Protein AF-A0A1D1ZBQ0-F1 (afdb_monomer_lite)

Structure (mmCIF, N/CA/C/O backbone):
data_AF-A0A1D1ZBQ0-F1
#
_entry.id   AF-A0A1D1ZBQ0-F1
#
loop_
_atom_site.group_PDB
_atom_site.id
_atom_site.type_symbol
_atom_site.label_atom_id
_atom_site.label_alt_id
_atom_site.label_comp_id
_atom_site.label_asym_id
_atom_site.label_entity_id
_atom_site.label_seq_id
_atom_site.pdbx_PDB_ins_code
_atom_site.Cartn_x
_atom_site.Cartn_y
_atom_site.Cartn_z
_atom_site.occupancy
_atom_site.B_iso_or_equiv
_atom_site.auth_seq_id
_atom_site.auth_comp_id
_atom_site.auth_asym_id
_atom_site.auth_atom_id
_atom_site.pdbx_PDB_model_num
ATOM 1 N N . MET A 1 1 ? -38.267 16.332 12.859 1.00 45.94 1 MET A N 1
ATOM 2 C CA . MET A 1 1 ? -36.874 16.032 12.463 1.00 45.94 1 MET A CA 1
ATOM 3 C C . MET A 1 1 ? -36.604 14.576 12.808 1.00 45.94 1 MET A C 1
ATOM 5 O O . MET A 1 1 ? -36.792 14.209 13.957 1.00 45.94 1 MET A O 1
ATOM 9 N N . ARG A 1 2 ? -36.285 13.726 11.825 1.00 53.47 2 ARG A N 1
ATOM 10 C CA . ARG A 1 2 ? -35.947 12.311 12.063 1.00 53.47 2 ARG A CA 1
ATOM 11 C C . ARG A 1 2 ? -34.487 12.259 12.534 1.00 53.47 2 ARG A C 1
ATOM 13 O O . ARG A 1 2 ? -33.605 12.294 11.688 1.00 53.47 2 ARG A O 1
ATOM 20 N N . GLY A 1 3 ? -34.237 12.303 13.843 1.00 55.75 3 GLY A N 1
ATOM 21 C CA . GLY A 1 3 ? -32.865 12.229 14.373 1.00 55.75 3 GLY A CA 1
ATOM 22 C C . GLY A 1 3 ? -32.700 12.560 15.859 1.00 55.75 3 GLY A C 1
ATOM 23 O O . GLY A 1 3 ? -31.835 11.978 16.498 1.00 55.75 3 GLY A O 1
ATOM 24 N N . CYS A 1 4 ? -33.548 13.422 16.427 1.00 58.25 4 CYS A N 1
ATOM 25 C CA . CYS A 1 4 ? -33.596 13.645 17.876 1.00 58.25 4 CYS A CA 1
ATOM 26 C C . CYS A 1 4 ? -34.792 12.902 18.467 1.00 58.25 4 CYS A C 1
ATOM 28 O O . CYS A 1 4 ? -35.901 12.989 17.925 1.00 58.25 4 CYS A O 1
ATOM 30 N N . ALA A 1 5 ? -34.572 12.192 19.572 1.00 63.19 5 ALA A N 1
ATOM 31 C CA . ALA A 1 5 ? -35.660 11.687 20.393 1.00 63.19 5 ALA A CA 1
ATOM 32 C C . ALA A 1 5 ? -36.446 12.863 21.008 1.00 63.19 5 ALA A C 1
ATOM 34 O O . ALA A 1 5 ? -35.986 14.007 21.025 1.00 63.19 5 ALA A O 1
ATOM 35 N N . ALA A 1 6 ? -37.675 12.602 21.462 1.00 67.81 6 ALA A N 1
ATOM 36 C CA . ALA A 1 6 ? -38.574 13.641 21.979 1.00 67.81 6 ALA A CA 1
ATOM 37 C C . ALA A 1 6 ? -38.035 14.349 23.242 1.00 67.81 6 ALA A C 1
ATOM 39 O O . ALA A 1 6 ? -38.509 15.427 23.587 1.00 67.81 6 ALA A O 1
ATOM 40 N N . ASP A 1 7 ? -37.033 13.760 23.896 1.00 76.19 7 ASP A N 1
ATOM 41 C CA . ASP A 1 7 ? -36.287 14.293 25.039 1.00 76.19 7 ASP A CA 1
ATOM 42 C C . ASP A 1 7 ? -35.042 15.114 24.637 1.00 76.19 7 ASP A C 1
ATOM 44 O O . ASP A 1 7 ? -34.325 15.614 25.501 1.00 76.19 7 ASP A O 1
ATOM 48 N N . GLY A 1 8 ? -34.773 15.267 23.336 1.00 69.75 8 GLY A N 1
ATOM 49 C CA . GLY A 1 8 ? -33.591 15.958 22.818 1.00 69.75 8 GLY A CA 1
ATOM 50 C C . GLY A 1 8 ? -32.317 15.108 22.799 1.00 69.75 8 GLY A C 1
ATOM 51 O O . GLY A 1 8 ? -31.272 15.623 22.398 1.00 69.75 8 GLY A O 1
ATOM 52 N N . SER A 1 9 ? -32.379 13.827 23.180 1.00 65.75 9 SER A N 1
ATOM 53 C CA . SER A 1 9 ? -31.231 12.924 23.083 1.00 65.75 9 SER A CA 1
ATOM 54 C C . SER A 1 9 ? -30.994 12.477 21.633 1.00 65.75 9 SER A C 1
ATOM 56 O O . SER A 1 9 ? -31.926 12.211 20.863 1.00 65.75 9 SER A O 1
ATOM 58 N N . LEU A 1 10 ? -29.721 12.433 21.235 1.00 62.94 10 LEU A N 1
ATOM 59 C CA . LEU A 1 10 ? -29.291 11.813 19.985 1.00 62.94 10 LEU A CA 1
ATOM 60 C C . LEU A 1 10 ? -29.189 10.309 20.224 1.00 62.94 10 LEU A C 1
ATOM 62 O O . LEU A 1 10 ? -28.454 9.854 21.097 1.00 62.94 10 LEU A O 1
ATOM 66 N N . ASN A 1 11 ? -29.961 9.533 19.468 1.00 63.88 11 ASN A N 1
ATOM 67 C CA . ASN A 1 11 ? -29.945 8.083 19.590 1.00 63.88 11 ASN A CA 1
ATOM 68 C C . ASN A 1 11 ? -28.836 7.513 18.687 1.00 63.88 11 ASN A C 1
ATOM 70 O O . ASN A 1 11 ? -29.080 7.154 17.534 1.00 63.88 11 ASN A O 1
ATOM 74 N N . ASP A 1 12 ? -27.606 7.449 19.207 1.00 64.44 12 ASP A N 1
ATOM 75 C CA . ASP A 1 12 ? -26.403 7.007 18.469 1.00 64.44 12 ASP A CA 1
ATOM 76 C C . ASP A 1 12 ? -26.508 5.574 17.912 1.00 64.44 12 ASP A C 1
ATOM 78 O O . ASP A 1 12 ? -25.840 5.210 16.942 1.00 64.44 12 ASP A O 1
ATOM 82 N N . SER A 1 13 ? -27.421 4.769 18.460 1.00 65.62 13 SER A N 1
ATOM 83 C CA . SER A 1 13 ? -27.695 3.406 17.995 1.00 65.62 13 SER A CA 1
ATOM 84 C C . SER A 1 13 ? -28.187 3.337 16.542 1.00 65.62 13 SER A C 1
ATOM 86 O O . SER A 1 13 ? -27.874 2.377 15.835 1.00 65.62 13 SER A O 1
ATOM 88 N N . ASP A 1 14 ? -28.904 4.356 16.054 1.00 67.19 14 ASP A N 1
ATOM 89 C CA . ASP A 1 14 ? -29.347 4.425 14.655 1.00 67.19 14 ASP A CA 1
ATOM 90 C C . ASP A 1 14 ? -28.194 4.763 13.697 1.00 67.19 14 ASP A C 1
ATOM 92 O O . ASP A 1 14 ? -28.176 4.277 12.562 1.00 67.19 14 ASP A O 1
ATOM 96 N N . PHE A 1 15 ? -27.197 5.524 14.163 1.00 65.81 15 PHE A N 1
ATOM 97 C CA . PHE A 1 15 ? -25.992 5.861 13.397 1.00 65.81 15 PHE A CA 1
ATOM 98 C C . PHE A 1 15 ? -25.015 4.685 13.274 1.00 65.81 15 PHE A C 1
ATOM 100 O O . PHE A 1 15 ? -24.250 4.635 12.308 1.00 65.81 15 PHE A O 1
ATOM 107 N N . ALA A 1 16 ? -25.072 3.716 14.194 1.00 67.62 16 ALA A N 1
ATOM 108 C CA . ALA A 1 16 ? -24.205 2.539 14.177 1.00 67.62 16 ALA A CA 1
ATOM 109 C C . ALA A 1 16 ? -24.693 1.409 13.242 1.00 67.62 16 ALA A C 1
ATOM 111 O O . ALA A 1 16 ? -23.892 0.635 12.712 1.00 67.62 16 ALA A O 1
ATOM 112 N N . LYS A 1 17 ? -26.001 1.343 12.947 1.00 71.81 17 LYS A N 1
ATOM 113 C CA . LYS A 1 17 ? -26.622 0.335 12.056 1.00 71.81 17 LYS A CA 1
ATOM 114 C C . LYS A 1 17 ? -25.958 0.136 10.676 1.00 71.81 17 LYS A C 1
ATOM 116 O O . LYS A 1 17 ? -25.914 -1.010 10.224 1.00 71.81 17 LYS A O 1
ATOM 121 N N . PRO A 1 18 ? -25.458 1.166 9.960 1.00 75.25 18 PRO A N 1
ATOM 122 C CA . PRO A 1 18 ? -24.818 0.970 8.655 1.00 75.25 18 PRO A CA 1
ATOM 123 C C . PRO A 1 18 ? -23.383 0.417 8.722 1.00 75.25 18 PRO A C 1
ATOM 125 O O . PRO A 1 18 ? -22.874 -0.043 7.695 1.00 75.25 18 PRO A O 1
ATOM 128 N N . LEU A 1 19 ? -22.720 0.422 9.882 1.00 80.44 19 LEU A N 1
ATOM 129 C CA . LEU A 1 19 ? -21.298 0.064 10.009 1.00 80.44 19 LEU A CA 1
ATOM 130 C C . LEU A 1 19 ? -20.978 -1.397 9.639 1.00 80.44 19 LEU A C 1
ATOM 132 O O . LEU A 1 19 ? -20.016 -1.614 8.898 1.00 80.44 19 LEU A O 1
ATOM 136 N N . PRO A 1 20 ? -21.809 -2.401 9.980 1.00 83.00 20 PRO A N 1
ATOM 137 C CA . PRO A 1 20 ? -21.610 -3.769 9.498 1.00 83.00 20 PRO A CA 1
ATOM 138 C C . PRO A 1 20 ? -21.684 -3.891 7.968 1.00 83.00 20 PRO A C 1
ATOM 140 O O . PRO A 1 20 ? -20.932 -4.648 7.352 1.00 83.00 20 PRO A O 1
ATOM 143 N N . THR A 1 21 ? -22.553 -3.101 7.331 1.00 85.06 21 THR A N 1
ATOM 144 C CA . THR A 1 21 ? -22.670 -3.065 5.864 1.00 85.06 21 THR A CA 1
ATOM 145 C C . THR A 1 21 ? -21.421 -2.438 5.242 1.00 85.06 21 THR A C 1
ATOM 147 O O . THR A 1 21 ? -20.915 -2.930 4.234 1.00 85.06 21 THR A O 1
ATOM 150 N N . ILE A 1 22 ? -20.864 -1.396 5.874 1.00 85.75 22 ILE A N 1
ATOM 151 C CA . ILE A 1 22 ? -19.574 -0.803 5.490 1.00 85.75 22 ILE A CA 1
ATOM 152 C C . ILE A 1 22 ? -18.452 -1.850 5.576 1.00 85.75 22 ILE A C 1
ATOM 154 O O . ILE A 1 22 ? -17.657 -1.953 4.641 1.00 85.75 22 ILE A O 1
ATOM 158 N N . GLY A 1 23 ? -18.429 -2.678 6.624 1.00 84.00 23 GLY A N 1
ATOM 159 C CA . GLY A 1 23 ? -17.506 -3.815 6.736 1.00 84.00 23 GLY A CA 1
ATOM 160 C C . GLY A 1 23 ? -17.608 -4.806 5.567 1.00 84.00 23 GLY A C 1
ATOM 161 O O . GLY A 1 23 ? -16.590 -5.284 5.056 1.00 84.00 23 GLY A O 1
ATOM 162 N N . LEU A 1 24 ? -18.818 -5.060 5.060 1.00 87.12 24 LEU A N 1
ATOM 163 C CA . LEU A 1 24 ? -19.028 -5.916 3.888 1.00 87.12 24 LEU A CA 1
ATOM 164 C C . LEU A 1 24 ? -18.421 -5.309 2.609 1.00 87.12 24 LEU A C 1
ATOM 166 O O . LEU A 1 24 ? -17.754 -6.014 1.848 1.00 87.12 24 LEU A O 1
ATOM 170 N N . TYR A 1 25 ? -18.588 -3.998 2.397 1.00 87.81 25 TYR A N 1
ATOM 171 C CA . TYR A 1 25 ? -17.957 -3.289 1.275 1.00 87.81 25 TYR A CA 1
ATOM 172 C C . TYR A 1 25 ? -16.429 -3.343 1.348 1.00 87.81 25 TYR A C 1
ATOM 174 O O . TYR A 1 25 ? -15.778 -3.589 0.331 1.00 87.81 25 TYR A O 1
ATOM 182 N N . ILE A 1 26 ? -15.858 -3.157 2.543 1.00 87.69 26 ILE A N 1
ATOM 183 C CA . ILE A 1 26 ? -14.411 -3.271 2.778 1.00 87.69 26 ILE A CA 1
ATOM 184 C C . ILE A 1 26 ? -13.936 -4.679 2.400 1.00 87.69 26 ILE A C 1
ATOM 186 O O . ILE A 1 26 ? -12.984 -4.824 1.635 1.00 87.69 26 ILE A O 1
ATOM 190 N N . THR A 1 27 ? -14.642 -5.710 2.871 1.00 89.69 27 THR A N 1
ATOM 191 C CA . THR A 1 27 ? -14.341 -7.117 2.563 1.00 89.69 27 THR A CA 1
ATOM 192 C C . THR A 1 27 ? -14.362 -7.376 1.054 1.00 89.69 27 THR A C 1
ATOM 194 O O . THR A 1 27 ? -13.415 -7.942 0.503 1.00 89.69 27 THR A O 1
ATOM 197 N N . GLY A 1 28 ? -15.418 -6.931 0.366 1.00 88.06 28 GLY A N 1
ATOM 198 C CA . GLY A 1 28 ? -15.554 -7.082 -1.083 1.00 88.06 28 GLY A CA 1
ATOM 199 C C . GLY A 1 28 ? -14.433 -6.375 -1.846 1.00 88.06 28 GLY A C 1
ATOM 200 O O . GLY A 1 28 ? -13.799 -6.979 -2.713 1.00 88.06 28 GLY A O 1
ATOM 201 N N . ALA A 1 29 ? -14.120 -5.131 -1.475 1.00 88.88 29 ALA A N 1
ATOM 202 C CA . ALA A 1 29 ? -13.024 -4.376 -2.072 1.00 88.88 29 ALA A CA 1
ATOM 203 C C . ALA A 1 29 ? -11.680 -5.092 -1.883 1.00 88.88 29 ALA A C 1
ATOM 205 O O . ALA A 1 29 ? -10.946 -5.249 -2.860 1.00 88.88 29 ALA A O 1
ATOM 206 N N . SER A 1 30 ? -11.381 -5.582 -0.673 1.00 86.50 30 SER A N 1
ATOM 207 C CA . SER A 1 30 ? -10.164 -6.340 -0.353 1.00 86.50 30 SER A CA 1
ATOM 208 C C . SER A 1 30 ? -10.057 -7.658 -1.129 1.00 86.50 30 SER A C 1
ATOM 210 O O . SER A 1 30 ? -8.963 -7.987 -1.597 1.00 86.50 30 SER A O 1
ATOM 212 N N . LEU A 1 31 ? -11.165 -8.379 -1.328 1.00 87.56 31 LEU A N 1
ATOM 213 C CA . LEU A 1 31 ? -11.210 -9.617 -2.117 1.00 87.56 31 LEU A CA 1
ATOM 214 C C . LEU A 1 31 ? -11.016 -9.371 -3.615 1.00 87.56 31 LEU A C 1
ATOM 216 O O . LEU A 1 31 ? -10.196 -10.054 -4.228 1.00 87.56 31 LEU A O 1
ATOM 220 N N . CYS A 1 32 ? -11.700 -8.383 -4.199 1.00 87.81 32 CYS A N 1
ATOM 221 C CA . CYS A 1 32 ? -11.511 -7.996 -5.606 1.00 87.81 32 CYS A CA 1
ATOM 222 C C . CYS A 1 32 ? -10.048 -7.646 -5.878 1.00 87.81 32 CYS A C 1
ATOM 224 O O . CYS A 1 32 ? -9.414 -8.133 -6.815 1.00 87.81 32 CYS A O 1
ATOM 226 N N . CYS A 1 33 ? -9.494 -6.851 -4.974 1.00 83.56 33 CYS A N 1
ATOM 227 C CA . CYS A 1 33 ? -8.085 -6.561 -4.895 1.00 83.56 33 CYS A CA 1
ATOM 228 C C . CYS A 1 33 ? -7.248 -7.862 -4.880 1.00 83.56 33 CYS A C 1
ATOM 230 O O . CYS A 1 33 ? -6.323 -8.010 -5.688 1.00 83.56 33 CYS A O 1
ATOM 232 N N . ALA A 1 34 ? -7.495 -8.777 -3.935 1.00 83.44 34 ALA A N 1
ATOM 233 C CA . ALA A 1 34 ? -6.722 -10.012 -3.774 1.00 83.44 34 ALA A CA 1
ATOM 234 C C . ALA A 1 34 ? -6.785 -10.907 -5.019 1.00 83.44 34 ALA A C 1
ATOM 236 O O . ALA A 1 34 ? -5.760 -11.451 -5.424 1.00 83.44 34 ALA A O 1
ATOM 237 N N . ALA A 1 35 ? -7.949 -10.999 -5.662 1.00 85.19 35 ALA A N 1
ATOM 238 C CA . ALA A 1 35 ? -8.128 -11.722 -6.913 1.00 85.19 35 ALA A CA 1
ATOM 239 C C . ALA A 1 35 ? -7.271 -11.124 -8.037 1.00 85.19 35 ALA A C 1
ATOM 241 O O . ALA A 1 35 ? -6.572 -11.868 -8.722 1.00 85.19 35 ALA A O 1
ATOM 242 N N . ALA A 1 36 ? -7.248 -9.793 -8.180 1.00 82.00 36 ALA A N 1
ATOM 243 C CA . ALA A 1 36 ? -6.425 -9.120 -9.187 1.00 82.00 36 ALA A CA 1
ATOM 244 C C . ALA A 1 36 ? -4.921 -9.403 -8.995 1.00 82.00 36 ALA A C 1
ATOM 246 O O . ALA A 1 36 ? -4.249 -9.824 -9.936 1.00 82.00 36 ALA A O 1
ATOM 247 N N . MET A 1 37 ? -4.401 -9.267 -7.767 1.00 75.38 37 MET A N 1
ATOM 248 C CA . MET A 1 37 ? -2.984 -9.562 -7.477 1.00 75.38 37 MET A CA 1
ATOM 249 C C . MET A 1 37 ? -2.660 -11.059 -7.579 1.00 75.38 37 MET A C 1
ATOM 251 O O . MET A 1 37 ? -1.600 -11.447 -8.078 1.00 75.38 37 MET A O 1
ATOM 255 N N . GLY A 1 38 ? -3.574 -11.921 -7.130 1.00 75.81 38 GLY A N 1
ATOM 256 C CA . GLY A 1 38 ? -3.435 -13.371 -7.244 1.00 75.81 38 GLY A CA 1
ATOM 257 C C . GLY A 1 38 ? -3.384 -13.823 -8.702 1.00 75.81 38 GLY A C 1
ATOM 258 O O . GLY A 1 38 ? -2.581 -14.687 -9.051 1.00 75.81 38 GLY A O 1
ATOM 259 N N . TRP A 1 39 ? -4.173 -13.190 -9.571 1.00 80.06 39 TRP A N 1
ATOM 260 C CA . TRP A 1 39 ? -4.182 -13.461 -11.004 1.00 80.06 39 TRP A CA 1
ATOM 261 C C . TRP A 1 39 ? -2.874 -13.051 -11.690 1.00 80.06 39 TRP A C 1
ATOM 263 O O . TRP A 1 39 ? -2.330 -13.826 -12.483 1.00 80.06 39 TRP A O 1
ATOM 273 N N . ASP A 1 40 ? -2.327 -11.882 -11.340 1.00 74.38 40 ASP A N 1
ATOM 274 C CA . ASP A 1 40 ? -1.000 -11.453 -11.801 1.00 74.38 40 ASP A CA 1
ATOM 275 C C . ASP A 1 40 ? 0.089 -12.455 -11.371 1.00 74.38 40 ASP A C 1
ATOM 277 O O . ASP A 1 40 ? 0.906 -12.887 -12.190 1.00 74.38 40 ASP A O 1
ATOM 281 N N . THR A 1 41 ? 0.036 -12.923 -10.120 1.00 69.38 41 THR A N 1
ATOM 282 C CA . THR A 1 41 ? 0.977 -13.919 -9.574 1.00 69.38 41 THR A CA 1
ATOM 283 C C . THR A 1 41 ? 0.858 -15.269 -10.284 1.00 69.38 41 THR A C 1
ATOM 285 O O . THR A 1 41 ? 1.862 -15.864 -10.683 1.00 69.38 41 THR A O 1
ATOM 288 N N . PHE A 1 42 ? -0.371 -15.748 -10.491 1.00 75.00 42 PHE A N 1
ATOM 289 C CA . PHE A 1 42 ? -0.650 -17.019 -11.157 1.00 75.00 42 PHE A CA 1
ATOM 290 C C . PHE A 1 42 ? -0.167 -17.017 -12.611 1.00 75.00 42 PHE A C 1
ATOM 292 O O . PHE A 1 42 ? 0.455 -17.981 -13.066 1.00 75.00 42 PHE A O 1
ATOM 299 N N . ARG A 1 43 ? -0.387 -15.919 -13.343 1.00 71.31 43 ARG A N 1
ATOM 300 C CA . ARG A 1 43 ? 0.119 -15.772 -14.716 1.00 71.31 43 ARG A CA 1
ATOM 301 C C . ARG A 1 43 ? 1.638 -15.662 -14.772 1.00 71.31 43 ARG A C 1
ATOM 303 O O . ARG A 1 43 ? 2.248 -16.274 -15.655 1.00 71.31 43 ARG A O 1
ATOM 310 N N . GLY A 1 44 ? 2.254 -14.936 -13.840 1.00 66.56 44 GLY A N 1
ATOM 311 C CA . GLY A 1 44 ? 3.712 -14.874 -13.711 1.00 66.56 44 GLY A CA 1
ATOM 312 C C . GLY A 1 44 ? 4.323 -16.258 -13.472 1.00 66.56 44 GLY A C 1
ATOM 313 O O . GLY A 1 44 ? 5.311 -16.625 -14.111 1.00 66.56 44 GLY A O 1
ATOM 314 N N . PHE A 1 45 ? 3.679 -17.069 -12.627 1.00 69.12 45 PHE A N 1
ATOM 315 C CA . PHE A 1 45 ? 4.080 -18.451 -12.369 1.00 69.12 45 PHE A CA 1
ATOM 316 C C . PHE A 1 45 ? 3.899 -19.352 -13.598 1.00 69.12 45 PHE A C 1
ATOM 318 O O . PHE A 1 45 ? 4.848 -20.011 -14.028 1.00 69.12 45 PHE A O 1
ATOM 325 N N . ARG A 1 46 ? 2.717 -19.324 -14.228 1.00 73.50 46 ARG A N 1
ATOM 326 C CA . ARG A 1 46 ? 2.405 -20.142 -15.414 1.00 73.50 46 ARG A CA 1
ATOM 327 C C . ARG A 1 46 ? 3.317 -19.834 -16.603 1.00 73.50 46 ARG A C 1
ATOM 329 O O . ARG A 1 46 ? 3.675 -20.741 -17.345 1.00 73.50 46 ARG A O 1
ATOM 336 N N . SER A 1 47 ? 3.706 -18.575 -16.784 1.00 66.50 47 SER A N 1
ATOM 337 C CA . SER A 1 47 ? 4.588 -18.151 -17.881 1.00 66.50 47 SER A CA 1
ATOM 338 C C . SER A 1 47 ? 6.082 -18.360 -17.596 1.00 66.50 47 SER A C 1
ATOM 340 O O . SER A 1 47 ? 6.904 -18.022 -18.446 1.00 66.50 47 SER A O 1
ATOM 342 N N . ARG A 1 48 ? 6.456 -18.873 -16.407 1.00 62.31 48 ARG A N 1
ATOM 343 C CA . ARG A 1 48 ? 7.837 -18.926 -15.875 1.00 62.31 48 ARG A CA 1
ATOM 344 C C . ARG A 1 48 ? 8.576 -17.579 -15.883 1.00 62.31 48 ARG A C 1
ATOM 346 O O . ARG A 1 48 ? 9.766 -17.522 -15.578 1.00 62.31 48 ARG A O 1
ATOM 353 N N . ARG A 1 49 ? 7.882 -16.476 -16.173 1.00 54.41 49 ARG A N 1
ATOM 354 C CA . ARG A 1 49 ? 8.416 -15.118 -16.129 1.00 54.41 49 ARG A CA 1
ATOM 355 C C . ARG A 1 49 ? 7.856 -14.421 -14.896 1.00 54.41 49 ARG A C 1
ATOM 357 O O . ARG A 1 49 ? 7.021 -13.528 -14.983 1.00 54.41 49 ARG A O 1
ATOM 364 N N . LEU A 1 50 ? 8.386 -14.820 -13.739 1.00 51.25 50 LEU A N 1
ATOM 365 C CA . LEU A 1 50 ? 8.040 -14.313 -12.399 1.00 51.25 50 LEU A CA 1
ATOM 366 C C . LEU A 1 50 ? 8.312 -12.808 -12.198 1.00 51.25 50 LEU A C 1
ATOM 368 O O . LEU A 1 50 ? 8.114 -12.286 -11.109 1.00 51.25 50 LEU A O 1
ATOM 372 N N . TRP A 1 51 ? 8.812 -12.137 -13.233 1.00 50.62 51 TRP A N 1
ATOM 373 C CA . TRP A 1 51 ? 9.146 -10.721 -13.250 1.00 50.62 51 TRP A CA 1
ATOM 374 C C . TRP A 1 51 ? 8.159 -9.878 -14.070 1.00 50.62 51 TRP A C 1
ATOM 376 O O . TRP A 1 51 ? 8.311 -8.664 -14.148 1.00 50.62 51 TRP A O 1
ATOM 386 N N . PHE A 1 52 ? 7.145 -10.477 -14.704 1.00 45.88 52 PHE A N 1
ATOM 387 C CA . PHE A 1 52 ? 6.217 -9.655 -15.476 1.00 45.88 52 PHE A CA 1
ATOM 388 C C . PHE A 1 52 ? 5.477 -8.668 -14.556 1.00 45.88 52 PHE A C 1
ATOM 390 O O . PHE A 1 52 ? 4.881 -9.108 -13.571 1.00 45.88 52 PHE A O 1
ATOM 397 N N . PRO A 1 53 ? 5.530 -7.353 -14.850 1.00 51.62 53 PRO A N 1
ATOM 398 C CA . PRO A 1 53 ? 4.843 -6.345 -14.055 1.00 51.62 53 PRO A CA 1
ATOM 399 C C . PRO A 1 53 ? 3.344 -6.643 -14.012 1.00 51.62 53 PRO A C 1
ATOM 401 O O . PRO A 1 53 ? 2.779 -7.139 -14.992 1.00 51.62 53 PRO A O 1
ATOM 404 N N . ALA A 1 54 ? 2.724 -6.347 -12.865 1.00 59.53 54 ALA A N 1
ATOM 405 C CA . ALA A 1 54 ? 1.297 -6.533 -12.628 1.00 59.53 54 ALA A CA 1
ATOM 406 C C . ALA A 1 54 ? 0.502 -5.858 -13.750 1.00 59.53 54 ALA A C 1
ATOM 408 O O . ALA A 1 54 ? 0.524 -4.634 -13.895 1.00 59.53 54 ALA A O 1
ATOM 409 N N . ARG A 1 55 ? -0.134 -6.669 -14.599 1.00 60.50 55 ARG A N 1
ATOM 410 C CA . ARG A 1 55 ? -0.854 -6.188 -15.785 1.00 60.50 55 ARG A CA 1
ATOM 411 C C . ARG A 1 55 ? -2.315 -5.918 -15.446 1.00 60.50 55 ARG A C 1
ATOM 413 O O . ARG A 1 55 ? -2.944 -5.104 -16.111 1.00 60.50 55 ARG A O 1
ATOM 420 N N . TYR A 1 56 ? -2.838 -6.600 -14.426 1.00 65.75 56 TYR A N 1
ATOM 421 C CA . TYR A 1 56 ? -4.200 -6.433 -13.927 1.00 65.75 56 TYR A CA 1
ATOM 422 C C . TYR A 1 56 ? -4.258 -5.502 -12.717 1.00 65.75 56 TYR A C 1
ATOM 424 O O . TYR A 1 56 ? -5.184 -4.702 -12.604 1.00 65.75 56 TYR A O 1
ATOM 432 N N . PHE A 1 57 ? -3.260 -5.560 -11.836 1.00 67.19 57 PHE A N 1
ATOM 433 C CA . PHE A 1 57 ? -3.147 -4.692 -10.672 1.00 67.19 57 PHE A CA 1
ATOM 434 C C . PHE A 1 57 ? -2.166 -3.534 -10.932 1.00 67.19 57 PHE A C 1
ATOM 436 O O . PHE A 1 57 ? -1.091 -3.446 -10.343 1.00 67.19 57 PHE A O 1
ATOM 443 N N . THR A 1 58 ? -2.531 -2.651 -11.864 1.00 75.56 58 THR A N 1
ATOM 444 C CA . THR A 1 58 ? -1.768 -1.436 -12.205 1.00 75.56 58 THR A CA 1
ATOM 445 C C . THR A 1 58 ? -2.217 -0.241 -11.377 1.00 75.56 58 THR A C 1
ATOM 447 O O . THR A 1 58 ? -3.410 -0.106 -11.120 1.00 75.56 58 THR A O 1
ATOM 450 N N . LEU A 1 59 ? -1.304 0.683 -11.070 1.00 78.12 59 LEU A N 1
ATOM 451 C CA . LEU A 1 59 ? -1.614 1.922 -10.353 1.00 78.12 59 LEU A CA 1
ATOM 452 C C . LEU A 1 59 ? -2.486 2.868 -11.211 1.00 78.12 59 LEU A C 1
ATOM 454 O O . LEU A 1 59 ? -1.979 3.664 -12.001 1.00 78.12 59 LEU A O 1
ATOM 458 N N . ASN A 1 60 ? -3.807 2.751 -11.061 1.00 83.88 60 ASN A N 1
ATOM 459 C CA . ASN A 1 60 ? -4.856 3.508 -11.759 1.00 83.88 60 ASN A CA 1
ATOM 460 C C . ASN A 1 60 ? -5.897 4.028 -10.738 1.00 83.88 60 ASN A C 1
ATOM 462 O O . ASN A 1 60 ? -5.996 3.519 -9.621 1.00 83.88 60 ASN A O 1
ATOM 466 N N . ALA A 1 61 ? -6.724 4.998 -11.121 1.00 85.31 61 ALA A N 1
ATOM 467 C CA . ALA A 1 61 ? -7.863 5.495 -10.353 1.00 85.31 61 ALA A CA 1
ATOM 468 C C . ALA A 1 61 ? -8.762 4.367 -9.807 1.00 85.31 61 ALA A C 1
ATOM 470 O O . ALA A 1 61 ? -9.166 4.407 -8.647 1.00 85.31 61 ALA A O 1
ATOM 471 N N . ALA A 1 62 ? -9.019 3.310 -10.587 1.00 85.62 62 ALA A N 1
ATOM 472 C CA . ALA A 1 62 ? -9.811 2.163 -10.130 1.00 85.62 62 ALA A CA 1
ATOM 473 C C . ALA A 1 62 ? -9.150 1.402 -8.962 1.00 85.62 62 ALA A C 1
ATOM 475 O O . ALA A 1 62 ? -9.799 1.078 -7.972 1.00 85.62 62 ALA A O 1
ATOM 476 N N . THR A 1 63 ? -7.840 1.147 -9.022 1.00 86.19 63 THR A N 1
ATOM 477 C CA . THR A 1 63 ? -7.136 0.482 -7.913 1.00 86.19 63 THR A CA 1
ATOM 478 C C . THR A 1 63 ? -6.995 1.394 -6.702 1.00 86.19 63 THR A C 1
ATOM 480 O O . THR A 1 63 ? -7.060 0.910 -5.578 1.00 86.19 63 THR A O 1
ATOM 483 N N . LEU A 1 64 ? -6.834 2.705 -6.912 1.00 88.44 64 LEU A N 1
ATOM 484 C CA . LEU A 1 64 ? -6.743 3.695 -5.835 1.00 88.44 64 LEU A CA 1
ATOM 485 C C . LEU A 1 64 ? -8.069 3.844 -5.085 1.00 88.44 64 LEU A C 1
ATOM 487 O O . LEU A 1 64 ? -8.073 3.888 -3.860 1.00 88.44 64 LEU A O 1
ATOM 491 N N . THR A 1 65 ? -9.191 3.859 -5.803 1.00 90.38 65 THR A N 1
ATOM 492 C CA . THR A 1 65 ? -10.531 3.887 -5.196 1.00 90.38 65 THR A CA 1
ATOM 493 C C . THR A 1 65 ? -10.829 2.596 -4.439 1.00 90.38 65 THR A C 1
ATOM 495 O O . THR A 1 65 ? -11.269 2.656 -3.292 1.00 90.38 65 THR A O 1
ATOM 498 N N . LEU A 1 66 ? -10.508 1.429 -5.010 1.00 89.19 66 LEU A N 1
ATOM 499 C CA . LEU A 1 66 ? -10.610 0.149 -4.297 1.00 89.19 66 LEU A CA 1
ATOM 500 C C . LEU A 1 66 ? -9.743 0.117 -3.034 1.00 89.19 66 LEU A C 1
ATOM 502 O O . LEU A 1 66 ? -10.176 -0.400 -2.005 1.00 89.19 66 LEU A O 1
ATOM 506 N N . LEU A 1 67 ? -8.534 0.677 -3.099 1.00 89.62 67 LEU A N 1
ATOM 507 C CA . LEU A 1 67 ? -7.627 0.759 -1.961 1.00 89.62 67 LEU A CA 1
ATOM 508 C C . LEU A 1 67 ? -8.173 1.697 -0.883 1.00 89.62 67 LEU A C 1
ATOM 510 O O . LEU A 1 67 ? -8.182 1.308 0.276 1.00 89.62 67 LEU A O 1
ATOM 514 N N . ALA A 1 68 ? -8.714 2.857 -1.265 1.00 91.06 68 ALA A N 1
ATOM 515 C CA . ALA A 1 68 ? -9.353 3.793 -0.344 1.00 91.06 68 ALA A CA 1
ATOM 516 C C . ALA A 1 68 ? -10.544 3.167 0.396 1.00 91.06 68 ALA A C 1
ATOM 518 O O . ALA A 1 68 ? -10.694 3.356 1.604 1.00 91.06 68 ALA A O 1
ATOM 519 N N . VAL A 1 69 ? -11.361 2.370 -0.303 1.00 91.12 69 VAL A N 1
ATOM 520 C CA . VAL A 1 69 ? -12.450 1.606 0.325 1.00 91.12 69 VAL A CA 1
ATOM 521 C C . VAL A 1 69 ? -11.889 0.529 1.255 1.00 91.12 69 VAL A C 1
ATOM 523 O O . VAL A 1 69 ? -12.340 0.414 2.391 1.00 91.12 69 VAL A O 1
ATOM 526 N N . ALA A 1 70 ? -10.878 -0.229 0.824 1.00 87.81 70 ALA A N 1
ATOM 527 C CA . ALA A 1 70 ? -10.265 -1.286 1.632 1.00 87.81 70 ALA A CA 1
ATOM 528 C C . ALA A 1 70 ? -9.559 -0.754 2.898 1.00 87.81 70 ALA A C 1
ATOM 530 O O . ALA A 1 70 ? -9.520 -1.444 3.918 1.00 87.81 70 ALA A O 1
ATOM 531 N N . THR A 1 71 ? -9.025 0.470 2.858 1.00 89.00 71 THR A N 1
ATOM 532 C CA . THR A 1 71 ? -8.363 1.142 3.989 1.00 89.00 71 THR A CA 1
ATOM 533 C C . THR A 1 71 ? -9.306 2.038 4.789 1.00 89.00 71 THR A C 1
ATOM 535 O O . THR A 1 71 ? -8.847 2.856 5.583 1.00 89.00 71 THR A O 1
ATOM 538 N N . LYS A 1 72 ? -10.624 1.905 4.620 1.00 88.38 72 LYS A N 1
ATOM 539 C CA . LYS A 1 72 ? -11.591 2.724 5.360 1.00 88.38 72 LYS A CA 1
ATOM 540 C C . LYS A 1 72 ? -11.530 2.491 6.873 1.00 88.38 72 LYS A C 1
ATOM 542 O O . LYS A 1 72 ? -11.672 3.434 7.638 1.00 88.38 72 LYS A O 1
ATOM 547 N N . LEU A 1 73 ? -11.244 1.261 7.296 1.00 84.00 73 LEU A N 1
ATOM 548 C CA . LEU A 1 73 ? -11.182 0.889 8.710 1.00 84.00 73 LEU A CA 1
ATOM 549 C C . LEU A 1 73 ? -10.074 1.617 9.514 1.00 84.00 73 LEU A C 1
ATOM 551 O O . LEU A 1 73 ? -10.386 2.165 10.567 1.00 84.00 73 LEU A O 1
ATOM 555 N N . PRO A 1 74 ? -8.799 1.690 9.066 1.00 81.75 74 PRO A N 1
ATOM 556 C CA . PRO A 1 74 ? -7.778 2.480 9.768 1.00 81.75 74 PRO A CA 1
ATOM 557 C C . PRO A 1 74 ? -8.020 3.999 9.716 1.00 81.75 74 PRO A C 1
ATOM 559 O O . PRO A 1 74 ? -7.517 4.721 10.572 1.00 81.75 74 PRO A O 1
ATOM 562 N N . VAL A 1 75 ? -8.799 4.489 8.747 1.00 86.31 75 VAL A N 1
ATOM 563 C CA . VAL A 1 75 ? -9.181 5.909 8.615 1.00 86.31 75 VAL A CA 1
ATOM 564 C C . VAL A 1 75 ? -10.337 6.289 9.551 1.00 86.31 75 VAL A C 1
ATOM 566 O O . VAL A 1 75 ? -10.553 7.470 9.806 1.00 86.31 75 VAL A O 1
ATOM 569 N N . ASP A 1 76 ? -11.063 5.311 10.096 1.00 82.56 76 ASP A N 1
ATOM 570 C CA . ASP A 1 76 ? -12.240 5.554 10.926 1.00 82.56 76 ASP A CA 1
ATOM 571 C C . ASP A 1 76 ? -11.864 6.010 12.348 1.00 82.56 76 ASP A C 1
ATOM 573 O O . ASP A 1 76 ? -11.381 5.226 13.177 1.00 82.56 76 ASP A O 1
ATOM 577 N N . LEU A 1 77 ? -12.059 7.311 12.590 1.00 75.75 77 LEU A N 1
ATOM 578 C CA . LEU A 1 77 ? -11.818 7.999 13.861 1.00 75.75 77 LEU A CA 1
ATOM 579 C C . LEU A 1 77 ? -13.055 8.084 14.760 1.00 75.75 77 LEU A C 1
ATOM 581 O O . LEU A 1 77 ? -12.904 8.338 15.952 1.00 75.75 77 LEU A O 1
ATOM 585 N N . ASN A 1 78 ? -14.254 7.919 14.199 1.00 74.88 78 ASN A N 1
ATOM 586 C CA . ASN A 1 78 ? -15.498 8.257 14.894 1.00 74.88 78 ASN A CA 1
ATOM 587 C C . ASN A 1 78 ? -16.121 7.057 15.607 1.00 74.88 78 ASN A C 1
ATOM 589 O O . ASN A 1 78 ? -16.986 7.237 16.458 1.00 74.88 78 ASN A O 1
ATOM 593 N N . THR A 1 79 ? -15.699 5.842 15.260 1.00 73.88 79 THR A N 1
ATOM 594 C CA . THR A 1 79 ? -16.255 4.608 15.816 1.00 73.88 79 THR A CA 1
ATOM 595 C C . THR A 1 79 ? -15.361 4.036 16.908 1.00 73.88 79 THR A C 1
ATOM 597 O O . THR A 1 79 ? -14.127 4.003 16.802 1.00 73.88 79 THR A O 1
ATOM 600 N N . SER A 1 80 ? -15.992 3.577 17.987 1.00 65.38 80 SER A N 1
ATOM 601 C CA . SER A 1 80 ? -15.270 2.983 19.110 1.00 65.38 80 SER A CA 1
ATOM 602 C C . SER A 1 80 ? -14.849 1.568 18.742 1.00 65.38 80 SER A C 1
ATOM 604 O O . SER A 1 80 ? -15.693 0.708 18.506 1.00 65.38 80 SER A O 1
ATOM 606 N N . MET A 1 81 ? -13.535 1.326 18.703 1.00 69.25 81 MET A N 1
ATOM 607 C CA . MET A 1 81 ? -12.981 0.008 18.383 1.00 69.25 81 MET A CA 1
ATOM 608 C C . MET A 1 81 ? -12.010 -0.531 19.447 1.00 69.25 81 MET A C 1
ATOM 610 O O . MET A 1 81 ? -10.800 -0.599 19.202 1.00 69.25 81 MET A O 1
ATOM 614 N N . PRO A 1 82 ? -12.497 -0.869 20.656 1.00 70.69 82 PRO A N 1
ATOM 615 C CA . PRO A 1 82 ? -11.647 -1.311 21.760 1.00 70.69 82 PRO A CA 1
ATOM 616 C C . PRO A 1 82 ? -11.202 -2.774 21.637 1.00 70.69 82 PRO A C 1
ATOM 618 O O . PRO A 1 82 ? -10.281 -3.180 22.344 1.00 70.69 82 PRO A O 1
ATOM 621 N N . GLY A 1 83 ? -11.840 -3.581 20.783 1.00 74.06 83 GLY A N 1
ATOM 622 C CA . GLY A 1 83 ? -11.597 -5.018 20.719 1.00 74.06 83 GLY A CA 1
ATOM 623 C C . GLY A 1 83 ? -10.225 -5.398 20.133 1.00 74.06 83 GLY A C 1
ATOM 624 O O . GLY A 1 83 ? -9.714 -4.721 19.234 1.00 74.06 83 GLY A O 1
ATOM 625 N N . PRO A 1 84 ? -9.632 -6.531 20.563 1.00 73.88 84 PRO A N 1
ATOM 626 C CA . PRO A 1 84 ? -8.346 -7.010 20.046 1.00 73.88 84 PRO A CA 1
ATOM 627 C C . PRO A 1 84 ? -8.380 -7.274 18.542 1.00 73.88 84 PRO A C 1
ATOM 629 O O . PRO A 1 84 ? -7.450 -6.919 17.820 1.00 73.88 84 PRO A O 1
ATOM 632 N N . LEU A 1 85 ? -9.470 -7.873 18.059 1.00 78.44 85 LEU A N 1
ATOM 633 C CA . LEU A 1 85 ? -9.646 -8.184 16.646 1.00 78.44 85 LEU A CA 1
ATOM 634 C C . LEU A 1 85 ? -9.818 -6.921 15.796 1.00 78.44 85 LEU A C 1
ATOM 636 O O . LEU A 1 85 ? -9.378 -6.884 14.652 1.00 78.44 85 LEU A O 1
ATOM 640 N N . GLU A 1 86 ? -10.417 -5.874 16.352 1.00 81.56 86 GLU A N 1
ATOM 641 C CA . GLU A 1 86 ? -10.633 -4.613 15.645 1.00 81.56 86 GLU A CA 1
ATOM 642 C C . GLU A 1 86 ? -9.334 -3.823 15.520 1.00 81.56 86 GLU A C 1
ATOM 644 O O . GLU A 1 86 ? -9.000 -3.362 14.428 1.00 81.56 86 GLU A O 1
ATOM 649 N N . GLN A 1 87 ? -8.542 -3.747 16.595 1.00 82.31 87 GLN A N 1
ATOM 650 C CA . GLN A 1 87 ? -7.201 -3.159 16.536 1.00 82.31 87 GLN A CA 1
ATOM 651 C C . GLN A 1 87 ? -6.282 -3.944 15.589 1.00 82.31 87 GLN A C 1
ATOM 653 O O . GLN A 1 87 ? -5.538 -3.340 14.813 1.00 82.31 87 GLN A O 1
ATOM 658 N N . LEU A 1 88 ? -6.367 -5.279 15.587 1.00 84.94 88 LEU A N 1
ATOM 659 C CA . LEU A 1 88 ? -5.678 -6.110 14.596 1.00 84.94 88 LEU A CA 1
ATOM 660 C C . LEU A 1 88 ? -6.167 -5.838 13.175 1.00 84.94 88 LEU A C 1
ATOM 662 O O . LEU A 1 88 ? -5.352 -5.804 12.259 1.00 84.94 88 LEU A O 1
ATOM 666 N N . SER A 1 89 ? -7.468 -5.620 12.982 1.00 86.69 89 SER A N 1
ATOM 667 C CA . SER A 1 89 ? -8.030 -5.315 11.670 1.00 86.69 89 SER A CA 1
ATOM 668 C C . SER A 1 89 ? -7.623 -3.925 11.163 1.00 86.69 89 SER A C 1
ATOM 670 O O . SER A 1 89 ? -7.449 -3.731 9.957 1.00 86.69 89 SER A O 1
ATOM 672 N N . LYS A 1 90 ? -7.436 -2.947 12.058 1.00 88.12 90 LYS A N 1
ATOM 673 C CA . LYS A 1 90 ? -6.849 -1.641 11.713 1.00 88.12 90 LYS A CA 1
ATOM 674 C C . LYS A 1 90 ? -5.385 -1.792 11.299 1.00 88.12 90 LYS A C 1
ATOM 676 O O . LYS A 1 90 ? -4.996 -1.261 10.257 1.00 88.12 90 LYS A O 1
ATOM 681 N N . LEU A 1 91 ? -4.615 -2.579 12.056 1.00 88.62 91 LEU A N 1
ATOM 682 C CA . LEU A 1 91 ? -3.224 -2.906 11.734 1.00 88.62 91 LEU A CA 1
ATOM 683 C C . LEU A 1 91 ? -3.105 -3.675 10.408 1.00 88.62 91 LEU A C 1
ATOM 685 O O . LEU A 1 91 ? -2.221 -3.395 9.601 1.00 88.62 91 LEU A O 1
ATOM 689 N N . SER A 1 92 ? -4.001 -4.625 10.130 1.00 90.12 92 SER A N 1
ATOM 690 C CA . SER A 1 92 ? -3.989 -5.347 8.854 1.00 90.12 92 SER A CA 1
ATOM 691 C C . SER A 1 92 ? -4.334 -4.435 7.682 1.00 90.12 92 SER A C 1
ATOM 693 O O . SER A 1 92 ? -3.751 -4.593 6.612 1.00 90.12 92 SER A O 1
ATOM 695 N N . GLY A 1 93 ? -5.205 -3.439 7.872 1.00 89.12 93 GLY A N 1
ATOM 696 C CA . GLY A 1 93 ? -5.514 -2.435 6.854 1.00 89.12 93 GLY A CA 1
ATOM 697 C C . GLY A 1 93 ? -4.301 -1.575 6.481 1.00 89.12 93 GLY A C 1
ATOM 698 O O . GLY A 1 93 ? -4.044 -1.348 5.296 1.00 89.12 93 GLY A O 1
ATOM 699 N N . THR A 1 94 ? -3.509 -1.146 7.468 1.00 90.38 94 THR A N 1
ATOM 700 C CA . THR A 1 94 ? -2.253 -0.410 7.232 1.00 90.38 94 THR A CA 1
ATOM 701 C C . THR A 1 94 ? -1.173 -1.294 6.603 1.00 90.38 94 THR A C 1
ATOM 703 O O . THR A 1 94 ? -0.528 -0.874 5.642 1.00 90.38 94 THR A O 1
ATOM 706 N N . VAL A 1 95 ? -1.006 -2.541 7.054 1.00 91.25 95 VAL A N 1
ATOM 707 C CA . VAL A 1 95 ? -0.039 -3.487 6.456 1.00 91.25 95 VAL A CA 1
ATOM 708 C C . VAL A 1 95 ? -0.428 -3.892 5.030 1.00 91.25 95 VAL A C 1
ATOM 710 O O . VAL A 1 95 ? 0.442 -4.048 4.165 1.00 91.25 95 VAL A O 1
ATOM 713 N N . LEU A 1 96 ? -1.725 -4.010 4.739 1.00 90.00 96 LEU A N 1
ATOM 714 C CA . LEU A 1 96 ? -2.229 -4.206 3.381 1.00 90.00 96 LEU A CA 1
ATOM 715 C C . LEU A 1 96 ? -1.799 -3.052 2.482 1.00 90.00 96 LEU A C 1
ATOM 717 O O . LEU A 1 96 ? -1.326 -3.305 1.376 1.00 90.00 96 LEU A O 1
ATOM 721 N N . LEU A 1 97 ? -1.919 -1.807 2.951 1.00 89.94 97 LEU A N 1
ATOM 722 C CA . LEU A 1 97 ? -1.486 -0.636 2.194 1.00 89.94 97 LEU A CA 1
ATOM 723 C C . LEU A 1 97 ? 0.021 -0.689 1.897 1.00 89.94 97 LEU A C 1
ATOM 725 O O . LEU A 1 97 ? 0.412 -0.490 0.748 1.00 89.94 97 LEU A O 1
ATOM 729 N N . CYS A 1 98 ? 0.850 -1.069 2.875 1.00 88.44 98 CYS A N 1
ATOM 730 C CA . CYS A 1 98 ? 2.287 -1.300 2.670 1.00 88.44 98 CYS A CA 1
ATOM 731 C C . CYS A 1 98 ? 2.558 -2.375 1.607 1.00 88.44 98 CYS A C 1
ATOM 733 O O . CYS A 1 98 ? 3.302 -2.139 0.656 1.00 88.44 98 CYS A O 1
ATOM 735 N N . THR A 1 99 ? 1.899 -3.531 1.720 1.00 87.12 99 THR A N 1
ATOM 736 C CA . THR A 1 99 ? 2.061 -4.657 0.782 1.00 87.12 99 THR A CA 1
ATOM 737 C C . THR A 1 99 ? 1.647 -4.272 -0.639 1.00 87.12 99 THR A C 1
ATOM 739 O O . THR A 1 99 ? 2.292 -4.648 -1.618 1.00 87.12 99 THR A O 1
ATOM 742 N N . VAL A 1 100 ? 0.561 -3.511 -0.768 1.00 86.00 100 VAL A N 1
ATOM 743 C CA . VAL A 1 100 ? 0.067 -3.007 -2.051 1.00 86.00 100 VAL A CA 1
ATOM 744 C C . VAL A 1 100 ? 1.048 -2.012 -2.659 1.00 86.00 100 VAL A C 1
ATOM 746 O O . VAL A 1 100 ? 1.374 -2.139 -3.836 1.00 86.00 100 VAL A O 1
ATOM 749 N N . MET A 1 101 ? 1.572 -1.079 -1.866 1.00 84.25 101 MET A N 1
ATOM 750 C CA . MET A 1 101 ? 2.586 -0.122 -2.306 1.00 84.25 101 MET A CA 1
ATOM 751 C C . MET A 1 101 ? 3.836 -0.813 -2.858 1.00 84.25 101 MET A C 1
ATOM 753 O O . MET A 1 101 ? 4.252 -0.495 -3.970 1.00 84.25 101 MET A O 1
ATOM 757 N N . GLY A 1 102 ? 4.378 -1.811 -2.152 1.00 78.88 102 GLY A N 1
ATOM 758 C CA . GLY A 1 102 ? 5.540 -2.564 -2.636 1.00 78.88 102 GLY A CA 1
ATOM 759 C C . GLY A 1 102 ? 5.276 -3.322 -3.941 1.00 78.88 102 GLY A C 1
ATOM 760 O O . GLY A 1 102 ? 6.126 -3.336 -4.830 1.00 78.88 102 GLY A O 1
ATOM 761 N N . ASN A 1 103 ? 4.079 -3.897 -4.100 1.00 78.56 103 ASN A N 1
ATOM 762 C CA . ASN A 1 103 ? 3.695 -4.609 -5.324 1.00 78.56 103 ASN A CA 1
ATOM 763 C C . ASN A 1 103 ? 3.367 -3.675 -6.502 1.00 78.56 103 ASN A C 1
ATOM 765 O O . ASN A 1 103 ? 3.466 -4.094 -7.655 1.00 78.56 103 ASN A O 1
ATOM 769 N N . LEU A 1 104 ? 3.000 -2.418 -6.237 1.00 76.44 104 LEU A N 1
ATOM 770 C CA . LEU A 1 104 ? 2.718 -1.417 -7.267 1.00 76.44 104 LEU A CA 1
ATOM 771 C C . LEU A 1 104 ? 3.981 -0.728 -7.805 1.00 76.44 104 LEU A C 1
ATOM 773 O O . LEU A 1 104 ? 3.926 -0.203 -8.921 1.00 76.44 104 LEU A O 1
ATOM 777 N N . THR A 1 105 ? 5.111 -0.776 -7.086 1.00 72.19 105 THR A N 1
ATOM 778 C CA . THR A 1 105 ? 6.401 -0.173 -7.488 1.00 72.19 105 THR A CA 1
ATOM 779 C C . THR A 1 105 ? 6.792 -0.464 -8.945 1.00 72.19 105 THR A C 1
ATOM 781 O O . THR A 1 105 ? 7.092 0.483 -9.674 1.00 72.19 105 THR A O 1
ATOM 784 N N . PRO A 1 106 ? 6.729 -1.716 -9.449 1.00 63.78 106 PRO A N 1
ATOM 785 C CA . PRO A 1 106 ? 7.122 -2.023 -10.828 1.00 63.78 106 PRO A CA 1
ATOM 786 C C . PRO A 1 106 ? 6.139 -1.489 -11.884 1.00 63.78 106 PRO A C 1
ATOM 788 O O . PRO A 1 106 ? 6.510 -1.320 -13.044 1.00 63.78 106 PRO A O 1
ATOM 791 N N . SER A 1 107 ? 4.883 -1.222 -11.504 1.00 67.88 107 SER A N 1
ATOM 792 C CA . SER A 1 107 ? 3.830 -0.763 -12.425 1.00 67.88 107 SER A CA 1
ATOM 793 C C . SER A 1 107 ? 3.916 0.734 -12.757 1.00 67.88 107 SER A C 1
ATOM 795 O O . SER A 1 107 ? 3.316 1.182 -13.735 1.00 67.88 107 SER A O 1
ATOM 797 N N . LEU A 1 108 ? 4.715 1.500 -12.000 1.00 64.75 108 LEU A N 1
ATOM 798 C CA . LEU A 1 108 ? 4.931 2.938 -12.208 1.00 64.75 108 LEU A CA 1
ATOM 799 C C . LEU A 1 108 ? 5.565 3.271 -13.566 1.00 64.75 108 LEU A C 1
ATOM 801 O O . LEU A 1 108 ? 5.350 4.354 -14.097 1.00 64.75 108 LEU A O 1
ATOM 805 N N . GLY A 1 109 ? 6.321 2.337 -14.147 1.00 57.56 109 GLY A N 1
ATOM 806 C CA . GLY A 1 109 ? 6.970 2.505 -15.450 1.00 57.56 109 GLY A CA 1
ATOM 807 C C . GLY A 1 109 ? 6.050 2.365 -16.666 1.00 57.56 109 GLY A C 1
ATOM 808 O O . GLY A 1 109 ? 6.542 2.439 -17.790 1.00 57.56 109 GLY A O 1
ATOM 809 N N . VAL A 1 110 ? 4.756 2.092 -16.462 1.00 60.19 110 VAL A N 1
ATOM 810 C CA . VAL A 1 110 ? 3.824 1.684 -17.532 1.00 60.19 110 VAL A CA 1
ATOM 811 C C . VAL A 1 110 ? 2.715 2.706 -17.776 1.00 60.19 110 VAL A C 1
ATOM 813 O O . VAL A 1 110 ? 2.107 2.691 -18.840 1.00 60.19 110 VAL A O 1
ATOM 816 N N . THR A 1 111 ? 2.428 3.580 -16.813 1.00 64.06 111 THR A N 1
ATOM 817 C CA . THR A 1 111 ? 1.264 4.468 -16.878 1.00 64.06 111 THR A CA 1
ATOM 818 C C . THR A 1 111 ? 1.645 5.863 -17.372 1.00 64.06 111 THR A C 1
ATOM 820 O O . THR A 1 111 ? 2.528 6.512 -16.817 1.00 64.06 111 THR A O 1
ATOM 823 N N . ASP A 1 112 ? 0.935 6.366 -18.387 1.00 65.19 112 ASP A N 1
ATOM 824 C CA . ASP A 1 112 ? 1.149 7.725 -18.917 1.00 65.19 112 ASP A CA 1
ATOM 825 C C . ASP A 1 112 ? 0.807 8.816 -17.880 1.00 65.19 112 ASP A C 1
ATOM 827 O O . ASP A 1 112 ? 1.392 9.896 -17.882 1.00 65.19 112 ASP A O 1
ATOM 831 N N . ASN A 1 113 ? -0.074 8.493 -16.922 1.00 73.31 113 ASN A N 1
ATOM 832 C CA . ASN A 1 113 ? -0.506 9.360 -15.818 1.00 73.31 113 ASN A CA 1
ATOM 833 C C . ASN A 1 113 ? 0.165 9.021 -14.470 1.00 73.31 113 ASN A C 1
ATOM 835 O O . ASN A 1 113 ? -0.413 9.277 -13.409 1.00 73.31 113 ASN A O 1
ATOM 839 N N . ALA A 1 114 ? 1.367 8.431 -14.486 1.00 73.31 114 ALA A N 1
ATOM 840 C CA . ALA A 1 114 ? 2.062 7.966 -13.279 1.00 73.31 114 ALA A CA 1
ATOM 841 C C . ALA A 1 114 ? 2.141 9.033 -12.169 1.00 73.31 114 ALA A C 1
ATOM 843 O O . ALA A 1 114 ? 1.842 8.739 -11.012 1.00 73.31 114 ALA A O 1
ATOM 844 N N . ALA A 1 115 ? 2.459 10.283 -12.524 1.00 77.31 115 ALA A N 1
ATOM 845 C CA . ALA A 1 115 ? 2.588 11.381 -11.566 1.00 77.31 115 ALA A CA 1
ATOM 846 C C . ALA A 1 115 ? 1.277 11.670 -10.813 1.00 77.31 115 ALA A C 1
ATOM 848 O O . ALA A 1 115 ? 1.274 11.740 -9.586 1.00 77.31 115 ALA A O 1
ATOM 849 N N . ALA A 1 116 ? 0.151 11.780 -11.526 1.00 83.50 116 ALA A N 1
ATOM 850 C CA . ALA A 1 116 ? -1.152 12.043 -10.916 1.00 83.50 116 ALA A CA 1
ATOM 851 C C . ALA A 1 116 ? -1.591 10.889 -10.005 1.00 83.50 116 ALA A C 1
ATOM 853 O O . ALA A 1 116 ? -2.061 11.109 -8.887 1.00 83.50 116 ALA A O 1
ATOM 854 N N . ASN A 1 117 ? -1.379 9.650 -10.452 1.00 87.19 117 ASN A N 1
ATOM 855 C CA . ASN A 1 117 ? -1.771 8.483 -9.676 1.00 87.19 117 ASN A CA 1
ATOM 856 C C . ASN A 1 117 ? -0.906 8.313 -8.410 1.00 87.19 117 ASN A C 1
ATOM 858 O O . ASN A 1 117 ? -1.407 7.857 -7.384 1.00 87.19 117 ASN A O 1
ATOM 862 N N . ILE A 1 118 ? 0.366 8.723 -8.440 1.00 86.12 118 ILE A N 1
ATOM 863 C CA . ILE A 1 118 ? 1.231 8.739 -7.251 1.00 86.12 118 ILE A CA 1
ATOM 864 C C . ILE A 1 118 ? 0.871 9.861 -6.293 1.00 86.12 118 ILE A C 1
ATOM 866 O O . ILE A 1 118 ? 0.892 9.629 -5.090 1.00 86.12 118 ILE A O 1
ATOM 870 N N . ILE A 1 119 ? 0.497 11.041 -6.790 1.00 89.00 119 ILE A N 1
ATOM 871 C CA . ILE A 1 119 ? -0.033 12.107 -5.930 1.00 89.00 119 ILE A CA 1
ATOM 872 C C . ILE A 1 119 ? -1.284 11.599 -5.205 1.00 89.00 119 ILE A C 1
ATOM 874 O O . ILE A 1 119 ? -1.373 11.714 -3.986 1.00 89.00 119 ILE A O 1
ATOM 878 N N . ALA A 1 120 ? -2.209 10.959 -5.924 1.00 90.38 120 ALA A N 1
ATOM 879 C CA . ALA A 1 120 ? -3.408 10.374 -5.328 1.00 90.38 120 ALA A CA 1
ATOM 880 C C . ALA A 1 120 ? -3.085 9.258 -4.314 1.00 90.38 120 ALA A C 1
ATOM 882 O O . ALA A 1 120 ? -3.672 9.226 -3.231 1.00 90.38 120 ALA A O 1
ATOM 883 N N . LEU A 1 121 ? -2.121 8.380 -4.618 1.00 90.31 121 LEU A N 1
ATOM 884 C CA . LEU A 1 121 ? -1.632 7.382 -3.662 1.00 90.31 121 LEU A CA 1
ATOM 885 C C . LEU A 1 121 ? -1.010 8.043 -2.422 1.00 90.31 121 LEU A C 1
ATOM 887 O O . LEU A 1 121 ? -1.273 7.611 -1.304 1.00 90.31 121 LEU A O 1
ATOM 891 N N . GLY A 1 122 ? -0.209 9.090 -2.613 1.00 90.00 122 GLY A N 1
ATOM 892 C CA . GLY A 1 122 ? 0.439 9.836 -1.539 1.00 90.00 122 GLY A CA 1
ATOM 893 C C . GLY A 1 122 ? -0.566 10.517 -0.620 1.00 90.00 122 GLY A C 1
ATOM 894 O O . GLY A 1 122 ? -0.418 10.428 0.596 1.00 90.00 122 GLY A O 1
ATOM 895 N N . ILE A 1 123 ? -1.629 11.106 -1.177 1.00 92.31 123 ILE A N 1
ATOM 896 C CA . ILE A 1 123 ? -2.740 11.666 -0.396 1.00 92.31 123 ILE A CA 1
ATOM 897 C C . ILE A 1 123 ? -3.412 10.563 0.425 1.00 92.31 123 ILE A C 1
ATOM 899 O O . ILE A 1 123 ? -3.554 10.720 1.634 1.00 92.31 123 ILE A O 1
ATOM 903 N N . LEU A 1 124 ? -3.761 9.428 -0.193 1.00 92.31 124 LEU A N 1
ATOM 904 C CA . LEU A 1 124 ? -4.392 8.307 0.512 1.00 92.31 124 LEU A CA 1
ATOM 905 C C . LEU A 1 124 ? -3.529 7.808 1.685 1.00 92.31 124 LEU A C 1
ATOM 907 O O . LEU A 1 124 ? -4.035 7.612 2.790 1.00 92.31 124 LEU A O 1
ATOM 911 N N . VAL A 1 125 ? -2.225 7.634 1.460 1.00 92.38 125 VAL A N 1
ATOM 912 C CA . VAL A 1 125 ? -1.271 7.198 2.490 1.00 92.38 125 VAL A CA 1
ATOM 913 C C . VAL A 1 125 ? -1.140 8.241 3.595 1.00 92.38 125 VAL A C 1
ATOM 915 O O . VAL A 1 125 ? -1.224 7.885 4.768 1.00 92.38 125 VAL A O 1
ATOM 918 N N . ALA A 1 126 ? -0.995 9.522 3.250 1.00 90.94 126 ALA A N 1
ATOM 919 C CA . ALA A 1 126 ? -0.918 10.603 4.229 1.00 90.94 126 ALA A CA 1
ATOM 920 C C . ALA A 1 126 ? -2.180 10.662 5.101 1.00 90.94 126 ALA A C 1
ATOM 922 O O . ALA A 1 126 ? -2.076 10.770 6.322 1.00 90.94 126 ALA A O 1
ATOM 923 N N . THR A 1 127 ? -3.366 10.506 4.503 1.00 92.56 127 THR A N 1
ATOM 924 C CA . THR A 1 127 ? -4.631 10.421 5.242 1.00 92.56 127 THR A CA 1
ATOM 925 C C . THR A 1 127 ? -4.618 9.251 6.223 1.00 92.56 127 THR A C 1
ATOM 927 O O . THR A 1 127 ? -4.924 9.438 7.398 1.00 92.56 127 THR A O 1
ATOM 930 N N . VAL A 1 128 ? -4.229 8.049 5.791 1.00 92.19 128 VAL A N 1
ATOM 931 C CA . VAL A 1 128 ? -4.149 6.878 6.683 1.00 92.19 128 VAL A CA 1
ATOM 932 C C . VAL A 1 128 ? -3.150 7.115 7.822 1.00 92.19 128 VAL A C 1
ATOM 934 O O . VAL A 1 128 ? -3.477 6.851 8.978 1.00 92.19 128 VAL A O 1
ATOM 937 N N . VAL A 1 129 ? -1.969 7.663 7.522 1.00 91.19 129 VAL A N 1
ATOM 938 C CA . VAL A 1 129 ? -0.923 7.965 8.513 1.00 91.19 129 VAL A CA 1
ATOM 939 C C . VAL A 1 129 ? -1.424 8.946 9.570 1.00 91.19 129 VAL A C 1
ATOM 941 O O . VAL A 1 129 ? -1.296 8.667 10.760 1.00 91.19 129 VAL A O 1
ATOM 944 N N . VAL A 1 130 ? -2.020 10.067 9.157 1.00 91.12 130 VAL A N 1
ATOM 945 C CA . VAL A 1 130 ? -2.526 11.088 10.087 1.00 91.12 130 VAL A CA 1
ATOM 946 C C . VAL A 1 130 ? -3.623 10.511 10.981 1.00 91.12 130 VAL A C 1
ATOM 948 O O . VAL A 1 130 ? -3.563 10.682 12.196 1.00 91.12 130 VAL A O 1
ATOM 951 N N . ASN A 1 131 ? -4.579 9.768 10.418 1.00 91.06 131 ASN A N 1
ATOM 952 C CA . ASN A 1 131 ? -5.665 9.178 11.204 1.00 91.06 131 ASN A CA 1
ATOM 953 C C . ASN A 1 131 ? -5.146 8.163 12.230 1.00 91.06 131 ASN A C 1
ATOM 955 O O . ASN A 1 131 ? -5.530 8.213 13.396 1.00 91.06 131 ASN A O 1
ATOM 959 N N . VAL A 1 132 ? -4.225 7.283 11.835 1.00 87.44 132 VAL A N 1
ATOM 960 C CA . VAL A 1 132 ? -3.627 6.311 12.762 1.00 87.44 132 VAL A CA 1
ATOM 961 C C . VAL A 1 132 ? -2.775 7.015 13.823 1.00 87.44 132 VAL A C 1
ATOM 963 O O . VAL A 1 132 ? -2.832 6.639 14.991 1.00 87.44 132 VAL A O 1
ATOM 966 N N . ALA A 1 133 ? -2.039 8.071 13.464 1.00 86.81 133 ALA A N 1
ATOM 967 C CA . ALA A 1 133 ? -1.281 8.879 14.419 1.00 86.81 133 ALA A CA 1
ATOM 968 C C . ALA A 1 133 ? -2.188 9.559 15.457 1.00 86.81 133 ALA A C 1
ATOM 970 O O . ALA A 1 133 ? -1.880 9.515 16.649 1.00 86.81 133 ALA A O 1
ATOM 971 N N . ILE A 1 134 ? -3.331 10.107 15.032 1.00 87.69 134 ILE A N 1
ATOM 972 C CA . ILE A 1 134 ? -4.344 10.660 15.941 1.00 87.69 134 ILE A CA 1
ATOM 973 C C . ILE A 1 134 ? -4.863 9.564 16.883 1.00 87.69 134 ILE A C 1
ATOM 975 O O . ILE A 1 134 ? -4.868 9.775 18.091 1.00 87.69 134 ILE A O 1
ATOM 979 N N . GLN A 1 135 ? -5.216 8.378 16.372 1.00 82.81 135 GLN A N 1
ATOM 980 C CA 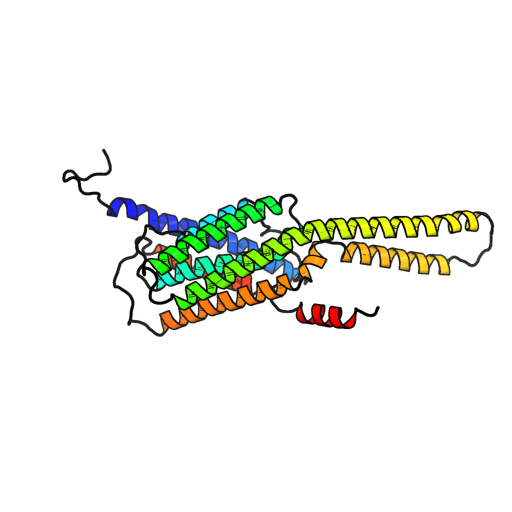. GLN A 1 135 ? -5.704 7.252 17.195 1.00 82.81 135 GLN A CA 1
ATOM 981 C C . GLN A 1 135 ? -4.667 6.738 18.203 1.00 82.81 135 GLN A C 1
ATOM 983 O O . GLN A 1 135 ? -5.021 6.281 19.293 1.00 82.81 135 GLN A O 1
ATOM 988 N N . MET A 1 136 ? -3.380 6.802 17.849 1.00 82.06 136 MET A N 1
ATOM 989 C CA . MET A 1 136 ? -2.290 6.505 18.779 1.00 82.06 136 MET A CA 1
ATOM 990 C C . MET A 1 136 ? -2.164 7.587 19.860 1.00 82.06 136 MET A C 1
ATOM 992 O O . MET A 1 136 ? -1.953 7.252 21.027 1.00 82.06 136 MET A O 1
ATOM 996 N N . GLY A 1 137 ? -2.311 8.864 19.490 1.00 79.19 137 GLY A N 1
ATOM 997 C CA . GLY A 1 137 ? -2.233 10.007 20.404 1.00 79.19 137 GLY A CA 1
ATOM 998 C C . GLY A 1 137 ? -3.411 10.107 21.377 1.00 79.19 137 GLY A C 1
ATOM 999 O O . GLY A 1 137 ? -3.209 10.434 22.543 1.00 79.19 137 GLY A O 1
ATOM 1000 N N . THR A 1 138 ? -4.623 9.758 20.941 1.00 79.94 138 THR A N 1
ATOM 1001 C CA . THR A 1 138 ? -5.829 9.736 21.790 1.00 79.94 138 THR A CA 1
ATOM 1002 C C . THR A 1 138 ? -5.890 8.530 22.729 1.00 79.94 138 THR A C 1
ATOM 1004 O O . THR A 1 138 ? -6.784 8.448 23.565 1.00 79.94 138 THR A O 1
ATOM 1007 N N . GLY A 1 139 ? -4.954 7.582 22.615 1.00 68.25 139 GLY A N 1
ATOM 1008 C CA . GLY A 1 139 ? -4.902 6.391 23.465 1.00 68.25 139 GLY A CA 1
ATOM 1009 C C . GLY A 1 139 ? -5.932 5.313 23.115 1.00 68.25 139 GLY A C 1
ATOM 1010 O O . GLY A 1 139 ? -5.993 4.302 23.808 1.00 68.25 139 GLY A O 1
ATOM 1011 N N . VAL A 1 140 ? -6.690 5.476 22.023 1.00 69.12 140 VAL A N 1
ATOM 1012 C CA . VAL A 1 140 ? -7.633 4.462 21.513 1.00 69.12 140 VAL A CA 1
ATOM 1013 C C . VAL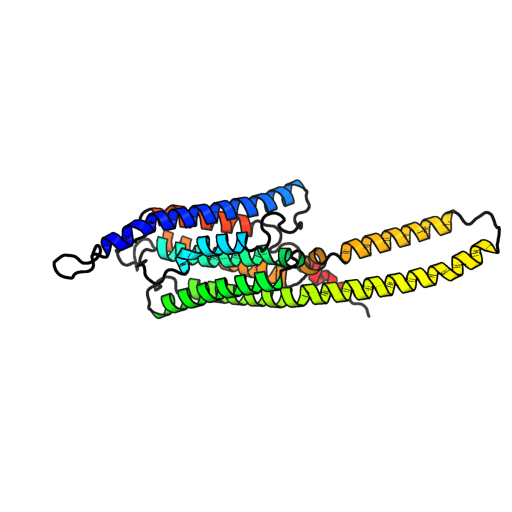 A 1 140 ? -6.891 3.183 21.104 1.00 69.12 140 VAL A C 1
ATOM 1015 O O . VAL A 1 140 ? -7.407 2.077 21.261 1.00 69.12 140 VAL A O 1
ATOM 1018 N N . ILE A 1 141 ? -5.644 3.320 20.638 1.00 64.62 141 ILE A N 1
ATOM 1019 C CA . ILE A 1 141 ? -4.720 2.209 20.381 1.00 64.62 141 ILE A CA 1
ATOM 1020 C C . ILE A 1 141 ? -3.675 2.182 21.497 1.00 64.62 141 ILE A C 1
ATOM 1022 O O . ILE A 1 141 ? -2.714 2.952 21.488 1.00 64.62 141 ILE A O 1
ATOM 1026 N N . TYR A 1 142 ? -3.856 1.293 22.468 1.00 64.06 142 TYR A N 1
ATOM 1027 C CA . TYR A 1 142 ? -3.008 1.238 23.662 1.00 64.06 142 TYR A CA 1
ATOM 1028 C C . TYR A 1 142 ? -2.216 -0.071 23.792 1.00 64.06 142 TYR A C 1
ATOM 1030 O O . TYR A 1 142 ? -1.093 -0.036 24.286 1.00 64.06 142 TYR A O 1
ATOM 1038 N N . VAL A 1 143 ? -2.734 -1.204 23.295 1.00 67.94 143 VAL A N 1
ATOM 1039 C CA . VAL A 1 143 ? -2.032 -2.502 23.383 1.00 67.94 143 VAL A CA 1
ATOM 1040 C C . VAL A 1 143 ? -0.949 -2.647 22.311 1.00 67.94 143 VAL A C 1
ATOM 1042 O O . VAL A 1 143 ? 0.142 -3.120 22.613 1.00 67.94 143 VAL A O 1
ATOM 1045 N N . TYR A 1 144 ? -1.226 -2.207 21.079 1.00 71.19 144 TYR A N 1
ATOM 1046 C CA . TYR A 1 144 ? -0.355 -2.425 19.911 1.00 71.19 144 TYR A CA 1
ATOM 1047 C C . TYR A 1 144 ? 0.344 -1.152 19.403 1.00 71.19 144 TYR A C 1
ATOM 1049 O O . TYR A 1 144 ? 0.523 -0.982 18.192 1.00 71.19 144 TYR A O 1
ATOM 1057 N N . ARG A 1 145 ? 0.681 -0.200 20.288 1.00 76.44 145 ARG A N 1
ATOM 1058 C CA . ARG A 1 145 ? 1.288 1.082 19.866 1.00 76.44 145 ARG A CA 1
ATOM 1059 C C . ARG A 1 145 ? 2.598 0.897 19.111 1.00 76.44 145 ARG A C 1
ATOM 1061 O O . ARG A 1 145 ? 2.833 1.600 18.135 1.00 76.44 145 ARG A O 1
ATOM 1068 N N . LEU A 1 146 ? 3.458 -0.003 19.585 1.00 83.06 146 LEU A N 1
ATOM 1069 C CA . LEU A 1 146 ? 4.789 -0.179 19.011 1.00 83.06 146 LEU A CA 1
ATOM 1070 C C . LEU A 1 146 ? 4.680 -0.775 17.606 1.00 83.06 146 LEU A C 1
ATOM 1072 O O . LEU A 1 146 ? 5.309 -0.278 16.677 1.00 83.06 146 LEU A O 1
ATOM 1076 N N . GLU A 1 147 ? 3.815 -1.769 17.428 1.00 86.19 147 GLU A N 1
ATOM 1077 C CA . GLU A 1 147 ? 3.543 -2.394 16.137 1.00 86.19 147 GLU A CA 1
ATOM 1078 C C . GLU A 1 147 ? 2.942 -1.387 15.144 1.00 86.19 147 GLU A C 1
ATOM 1080 O O . GLU A 1 147 ? 3.402 -1.306 14.004 1.00 86.19 147 GLU A O 1
ATOM 1085 N N . HIS A 1 148 ? 1.981 -0.560 15.578 1.00 85.44 148 HIS A N 1
ATOM 1086 C CA . HIS A 1 148 ? 1.419 0.502 14.736 1.00 85.44 148 HIS A CA 1
ATOM 1087 C C . HIS A 1 148 ? 2.468 1.553 14.357 1.00 85.44 148 HIS A C 1
ATOM 1089 O O . HIS A 1 148 ? 2.545 1.928 13.189 1.00 85.44 148 HIS A O 1
ATOM 1095 N N . ALA A 1 149 ? 3.307 1.990 15.301 1.00 87.19 149 ALA A N 1
ATOM 1096 C CA . ALA A 1 149 ? 4.366 2.963 15.038 1.00 87.19 149 ALA A CA 1
ATOM 1097 C C . ALA A 1 149 ? 5.405 2.431 14.035 1.00 87.19 149 ALA A C 1
ATOM 1099 O O . ALA A 1 149 ? 5.784 3.142 13.102 1.00 87.19 149 ALA A O 1
ATOM 1100 N N . VAL A 1 150 ? 5.818 1.167 14.177 1.00 89.75 150 VAL A N 1
ATOM 1101 C CA . VAL A 1 150 ? 6.760 0.510 13.256 1.00 89.75 150 VAL A CA 1
ATOM 1102 C C . VAL A 1 150 ? 6.163 0.384 11.851 1.00 89.75 150 VAL A C 1
ATOM 1104 O O . VAL A 1 150 ? 6.818 0.739 10.870 1.00 89.75 150 VAL A O 1
ATOM 1107 N N . VAL A 1 151 ? 4.908 -0.064 11.728 1.00 90.69 151 VAL A N 1
ATOM 1108 C CA . VAL A 1 151 ? 4.237 -0.184 10.421 1.00 90.69 151 VAL A CA 1
ATOM 1109 C C . VAL A 1 151 ? 4.036 1.185 9.766 1.00 90.69 151 VAL A C 1
ATOM 1111 O O . VAL A 1 151 ? 4.239 1.313 8.558 1.00 90.69 151 VAL A O 1
ATOM 1114 N N . LEU A 1 152 ? 3.690 2.214 10.542 1.00 91.12 152 LEU A N 1
ATOM 1115 C CA . LEU A 1 152 ? 3.534 3.588 10.061 1.00 91.12 152 LEU A CA 1
ATOM 1116 C C . LEU A 1 152 ? 4.860 4.161 9.541 1.00 91.12 152 LEU A C 1
ATOM 1118 O O . LEU A 1 152 ? 4.891 4.771 8.471 1.00 91.12 152 LEU A O 1
ATOM 1122 N N . PHE A 1 153 ? 5.967 3.900 10.241 1.00 91.56 153 PHE A N 1
ATOM 1123 C CA . PHE A 1 153 ? 7.304 4.259 9.770 1.00 91.56 153 PHE A CA 1
ATOM 1124 C C . PHE A 1 153 ? 7.642 3.565 8.442 1.00 91.56 153 PHE A C 1
ATOM 1126 O O . PHE A 1 153 ? 8.034 4.231 7.483 1.00 91.56 153 PHE A O 1
ATOM 1133 N N . PHE A 1 154 ? 7.417 2.250 8.335 1.00 90.56 154 PHE A N 1
ATOM 1134 C CA . PHE A 1 154 ? 7.633 1.524 7.078 1.00 90.56 154 PHE A CA 1
ATOM 1135 C C . PHE A 1 154 ? 6.756 2.046 5.937 1.00 90.56 154 PHE A C 1
ATOM 1137 O O . PHE A 1 154 ? 7.228 2.149 4.807 1.00 90.56 154 PHE A O 1
ATOM 1144 N N . MET A 1 155 ? 5.509 2.422 6.221 1.00 90.69 155 MET A N 1
ATOM 1145 C CA . MET A 1 155 ? 4.598 3.007 5.237 1.00 90.69 155 MET A CA 1
ATOM 1146 C C . MET A 1 155 ? 5.148 4.315 4.651 1.00 90.69 155 MET A C 1
ATOM 1148 O O . MET A 1 155 ? 5.128 4.500 3.434 1.00 90.69 155 MET A O 1
ATOM 1152 N N . LEU A 1 156 ? 5.683 5.199 5.499 1.00 91.25 156 LEU A N 1
ATOM 1153 C CA . LEU A 1 156 ? 6.297 6.458 5.070 1.00 91.25 156 LEU A CA 1
ATOM 1154 C C . LEU A 1 156 ? 7.559 6.221 4.236 1.00 91.25 156 LEU A C 1
ATOM 1156 O O . LEU A 1 156 ? 7.727 6.841 3.186 1.00 91.25 156 LEU A O 1
ATOM 1160 N N . VAL A 1 157 ? 8.415 5.286 4.656 1.00 90.50 157 VAL A N 1
ATOM 1161 C CA . VAL A 1 157 ? 9.612 4.910 3.887 1.00 90.50 157 VAL A CA 1
ATOM 1162 C C . VAL A 1 157 ? 9.223 4.355 2.513 1.00 90.50 157 VAL A C 1
ATOM 1164 O O . VAL A 1 157 ? 9.788 4.774 1.505 1.00 90.50 157 VAL A O 1
ATOM 1167 N N . LEU A 1 158 ? 8.219 3.476 2.439 1.00 87.38 158 LEU A N 1
ATOM 1168 C CA . LEU A 1 158 ? 7.700 2.947 1.172 1.00 87.38 158 LEU A CA 1
ATOM 1169 C C . LEU A 1 158 ? 7.171 4.056 0.256 1.00 87.38 158 LEU A C 1
ATOM 1171 O O . LEU A 1 158 ? 7.462 4.043 -0.941 1.00 87.38 158 LEU A O 1
ATOM 1175 N N . LEU A 1 159 ? 6.450 5.036 0.805 1.00 88.69 159 LEU A N 1
ATOM 1176 C CA . LEU A 1 159 ? 5.971 6.181 0.033 1.00 88.69 159 LEU A CA 1
ATOM 1177 C C . LEU A 1 159 ? 7.137 7.009 -0.526 1.00 88.69 159 LEU A C 1
ATOM 1179 O O . LEU A 1 159 ? 7.124 7.352 -1.708 1.00 88.69 159 LEU A O 1
ATOM 1183 N N . LEU A 1 160 ? 8.169 7.288 0.274 1.00 87.62 160 LEU A N 1
ATOM 1184 C CA . LEU A 1 160 ? 9.366 8.007 -0.182 1.00 87.62 160 LEU A CA 1
ATOM 1185 C C . LEU A 1 160 ? 10.106 7.242 -1.292 1.00 87.62 160 LEU A C 1
ATOM 1187 O O . LEU A 1 160 ? 10.532 7.836 -2.289 1.00 87.62 160 LEU A O 1
ATOM 1191 N N . LEU A 1 161 ? 10.210 5.915 -1.169 1.00 83.69 161 LEU A N 1
ATOM 1192 C CA . LEU A 1 161 ? 10.814 5.056 -2.193 1.00 83.69 161 LEU A CA 1
ATOM 1193 C C . LEU A 1 161 ? 10.007 5.061 -3.499 1.00 83.69 161 LEU A C 1
ATOM 1195 O O . LEU A 1 161 ? 10.589 5.145 -4.582 1.00 83.69 161 LEU A O 1
ATOM 1199 N N . LEU A 1 162 ? 8.676 5.016 -3.419 1.00 80.69 162 LEU A N 1
ATOM 1200 C CA . LEU A 1 162 ? 7.792 5.122 -4.585 1.00 80.69 162 LEU A CA 1
ATOM 1201 C C . LEU A 1 162 ? 7.879 6.503 -5.247 1.00 80.69 162 LEU A C 1
ATOM 1203 O O . LEU A 1 162 ? 7.961 6.600 -6.472 1.00 80.69 162 LEU A O 1
ATOM 1207 N N . SER A 1 163 ? 7.909 7.561 -4.437 1.00 82.31 163 SER A N 1
ATOM 1208 C CA . SER A 1 163 ? 7.992 8.952 -4.900 1.00 82.31 163 SER A CA 1
ATOM 1209 C C . SER A 1 163 ? 9.292 9.205 -5.656 1.00 82.31 163 SER A C 1
ATOM 1211 O O . SER A 1 163 ? 9.276 9.715 -6.775 1.00 82.31 163 SER A O 1
ATOM 1213 N N . SER A 1 164 ? 10.420 8.790 -5.072 1.00 80.19 164 SER A N 1
ATOM 1214 C CA . SER A 1 164 ? 11.732 8.905 -5.714 1.00 80.19 164 SER A CA 1
ATOM 1215 C C . SER A 1 164 ? 11.798 8.072 -6.994 1.00 80.19 164 SER A C 1
ATOM 1217 O O . SER A 1 164 ? 12.175 8.599 -8.039 1.00 80.19 164 SER A O 1
ATOM 1219 N N . SER A 1 165 ? 11.310 6.828 -6.960 1.00 75.75 165 SER A N 1
ATOM 1220 C CA . SER A 1 165 ? 11.246 5.959 -8.142 1.00 75.75 165 SER A CA 1
ATOM 1221 C C . SER A 1 165 ? 10.430 6.589 -9.276 1.00 75.75 165 SER A C 1
ATOM 1223 O O . SER A 1 165 ? 10.842 6.536 -10.432 1.00 75.75 165 SER A O 1
ATOM 1225 N N . SER A 1 166 ? 9.314 7.254 -8.974 1.00 75.12 166 SER A N 1
ATOM 1226 C CA . SER A 1 166 ? 8.515 7.936 -9.994 1.00 75.12 166 SER A CA 1
ATOM 1227 C C . SER A 1 166 ? 9.197 9.118 -10.659 1.00 75.12 166 SER A C 1
ATOM 1229 O O . SER A 1 166 ? 8.863 9.427 -11.799 1.00 75.12 166 SER A O 1
ATOM 1231 N N . LEU A 1 167 ? 10.074 9.829 -9.953 1.00 71.44 167 LEU A N 1
ATOM 1232 C CA . LEU A 1 167 ? 10.850 10.923 -10.539 1.00 71.44 167 LEU A CA 1
ATOM 1233 C C . LEU A 1 167 ? 11.988 10.359 -11.401 1.00 71.44 167 LEU A C 1
ATOM 1235 O O . LEU A 1 167 ? 12.330 10.912 -12.452 1.00 71.44 167 LEU A O 1
ATOM 1239 N N . THR A 1 168 ? 12.537 9.214 -10.994 1.00 68.69 168 THR A N 1
ATOM 1240 C CA . THR A 1 168 ? 13.586 8.504 -11.728 1.00 68.69 168 THR A CA 1
ATOM 1241 C C . THR A 1 168 ? 13.063 7.852 -13.013 1.00 68.69 168 THR A C 1
ATOM 1243 O O . THR A 1 168 ? 13.710 7.944 -14.046 1.00 68.69 168 THR A O 1
ATOM 1246 N N . VAL A 1 169 ? 11.862 7.271 -13.030 1.00 66.81 169 VAL A N 1
ATOM 1247 C CA . VAL A 1 169 ? 11.287 6.608 -14.224 1.00 66.81 169 VAL A CA 1
ATOM 1248 C C . VAL A 1 169 ? 11.279 7.477 -15.501 1.00 66.81 169 VAL A C 1
ATOM 1250 O O . VAL A 1 169 ? 11.829 7.038 -16.515 1.00 66.81 169 VAL A O 1
ATOM 1253 N N . PRO A 1 170 ? 10.700 8.696 -15.521 1.00 66.56 170 PRO A N 1
ATOM 1254 C CA . PRO A 1 170 ? 10.650 9.524 -16.723 1.00 66.56 170 PRO A CA 1
ATOM 1255 C C . PRO A 1 170 ? 12.028 10.073 -17.102 1.00 66.56 170 PRO A C 1
ATOM 1257 O O . PRO A 1 170 ? 12.312 10.243 -18.288 1.00 66.56 170 PRO A O 1
ATOM 1260 N N . THR A 1 171 ? 12.902 10.333 -16.125 1.00 63.09 171 THR A N 1
ATOM 1261 C CA . THR A 1 171 ? 14.271 10.796 -16.392 1.00 63.09 171 THR A CA 1
ATOM 1262 C C . THR A 1 171 ? 15.118 9.682 -16.998 1.00 63.09 171 THR A C 1
ATOM 1264 O O . THR A 1 171 ? 15.781 9.913 -18.009 1.00 63.09 171 THR A O 1
ATOM 1267 N N . THR A 1 172 ? 15.018 8.458 -16.477 1.00 64.44 172 THR A N 1
ATOM 1268 C CA . THR A 1 172 ? 15.640 7.264 -17.058 1.00 64.44 172 THR A CA 1
ATOM 1269 C C . THR A 1 172 ? 15.090 6.966 -18.450 1.00 64.44 172 THR A C 1
ATOM 1271 O O . THR A 1 172 ? 15.885 6.716 -19.350 1.00 64.44 172 THR A O 1
ATOM 1274 N N . LYS A 1 173 ? 13.770 7.065 -18.674 1.00 67.62 173 LYS A N 1
ATOM 1275 C CA . LYS A 1 173 ? 13.168 6.900 -20.010 1.00 67.62 173 LYS A CA 1
ATOM 1276 C C . LYS A 1 173 ? 13.757 7.896 -21.013 1.00 67.62 173 LYS A C 1
ATOM 1278 O O . LYS A 1 173 ? 14.288 7.481 -22.037 1.00 67.62 173 LYS A O 1
ATOM 1283 N N . ARG A 1 174 ? 13.774 9.191 -20.673 1.00 67.75 174 ARG A N 1
ATOM 1284 C CA . ARG A 1 174 ? 14.369 10.243 -21.519 1.00 67.75 174 ARG A CA 1
ATOM 1285 C C . ARG A 1 174 ? 15.863 10.031 -21.758 1.00 67.75 174 ARG A C 1
ATOM 1287 O O . ARG A 1 174 ? 16.367 10.348 -22.831 1.00 67.75 174 ARG A O 1
ATOM 1294 N N . LEU A 1 175 ? 16.597 9.547 -20.756 1.00 67.56 175 LEU A N 1
ATOM 1295 C CA . LEU A 1 175 ? 18.029 9.280 -20.878 1.00 67.56 175 LEU A CA 1
ATOM 1296 C C . LEU A 1 175 ? 18.296 8.079 -21.791 1.00 67.56 175 LEU A C 1
ATOM 1298 O O . LEU A 1 175 ? 19.199 8.151 -22.621 1.00 67.56 175 LEU A O 1
ATOM 1302 N N . LEU A 1 176 ? 17.492 7.021 -21.683 1.00 67.62 176 LEU A N 1
ATOM 1303 C CA . LEU A 1 176 ? 17.559 5.852 -22.558 1.00 67.62 176 LEU A CA 1
ATOM 1304 C C . LEU A 1 176 ? 17.175 6.199 -23.995 1.00 67.62 176 LEU A C 1
ATOM 1306 O O . LEU A 1 176 ? 17.899 5.798 -24.896 1.00 67.62 176 LEU A O 1
ATOM 1310 N N . GLU A 1 177 ? 16.121 6.989 -24.212 1.00 74.75 177 GLU A N 1
ATOM 1311 C CA . GLU A 1 177 ? 15.744 7.507 -25.538 1.00 74.75 177 GLU A CA 1
ATOM 1312 C C . GLU A 1 177 ? 16.896 8.320 -26.147 1.00 74.75 177 GLU A C 1
ATOM 1314 O O . GLU A 1 177 ? 17.369 8.012 -27.236 1.00 74.75 177 GLU A O 1
ATOM 1319 N N . LYS A 1 178 ? 17.476 9.262 -25.389 1.00 74.69 178 LYS A N 1
ATOM 1320 C CA . LYS A 1 178 ? 18.643 10.035 -25.852 1.00 74.69 178 LYS A CA 1
ATOM 1321 C C . LYS A 1 178 ? 19.861 9.161 -26.157 1.00 74.69 178 LYS A C 1
ATOM 1323 O O . LYS A 1 178 ? 20.600 9.445 -27.099 1.00 74.69 178 LYS A O 1
ATOM 1328 N N . GLN A 1 179 ? 20.137 8.143 -25.341 1.00 73.25 179 GLN A N 1
ATOM 1329 C CA . GLN A 1 179 ? 21.245 7.217 -25.592 1.00 73.25 179 GLN A CA 1
ATOM 1330 C C . GLN A 1 179 ? 20.977 6.327 -26.808 1.00 73.25 179 GLN A C 1
ATOM 1332 O O . GLN A 1 179 ? 21.908 6.055 -27.570 1.00 73.25 179 GLN A O 1
ATOM 1337 N N . TYR A 1 180 ? 19.730 5.898 -26.988 1.00 70.44 180 TYR A N 1
ATOM 1338 C CA . TYR A 1 180 ? 19.274 5.118 -28.127 1.00 70.44 180 TYR A CA 1
ATOM 1339 C C . TYR A 1 180 ? 19.438 5.914 -29.419 1.00 70.44 180 TYR A C 1
ATOM 1341 O O . TYR A 1 180 ? 20.147 5.450 -30.309 1.00 70.44 180 TYR A O 1
ATOM 1349 N N . ASP A 1 181 ? 18.930 7.147 -29.471 1.00 77.75 181 ASP A N 1
ATOM 1350 C CA . ASP A 1 181 ? 19.051 8.033 -30.634 1.00 77.75 181 ASP A CA 1
ATOM 1351 C C . ASP A 1 181 ? 20.519 8.313 -30.973 1.00 77.75 181 ASP A C 1
ATOM 1353 O O . ASP A 1 181 ? 20.941 8.194 -32.124 1.00 77.75 181 ASP A O 1
ATOM 1357 N N . ARG A 1 182 ? 21.354 8.606 -29.964 1.00 78.19 182 ARG A N 1
ATOM 1358 C CA . ARG A 1 182 ? 22.798 8.817 -30.167 1.00 78.19 182 ARG A CA 1
ATOM 1359 C C . ARG A 1 182 ? 23.492 7.587 -30.747 1.00 78.19 182 ARG A C 1
ATOM 1361 O O . ARG A 1 182 ? 24.331 7.735 -31.635 1.00 78.19 182 ARG A O 1
ATOM 1368 N N . LYS A 1 183 ? 23.194 6.386 -30.240 1.00 73.75 183 LYS A N 1
ATOM 1369 C CA . LYS A 1 183 ? 23.791 5.144 -30.758 1.00 73.75 183 LYS A CA 1
ATOM 1370 C C . LYS A 1 183 ? 23.261 4.811 -32.150 1.00 73.75 183 LYS A C 1
ATOM 1372 O O . LYS A 1 183 ? 24.058 4.421 -32.997 1.00 73.75 183 LYS A O 1
ATOM 1377 N N . HIS A 1 184 ? 21.973 5.032 -32.403 1.00 75.38 184 HIS A N 1
ATOM 1378 C CA . HIS A 1 184 ? 21.372 4.894 -33.727 1.00 75.38 184 HIS A CA 1
ATOM 1379 C C . HIS A 1 184 ? 22.038 5.791 -34.760 1.00 75.38 184 HIS A C 1
ATOM 1381 O O . HIS A 1 184 ? 22.420 5.304 -35.818 1.00 75.38 184 HIS A O 1
ATOM 1387 N N . HIS A 1 185 ? 22.223 7.075 -34.450 1.00 77.06 185 HIS A N 1
ATOM 1388 C CA . HIS A 1 185 ? 22.870 8.007 -35.368 1.00 77.06 185 HIS A CA 1
ATOM 1389 C C . HIS A 1 185 ? 24.330 7.644 -35.640 1.00 77.06 185 HIS A C 1
ATOM 1391 O O . HIS A 1 185 ? 24.758 7.710 -36.788 1.00 77.06 185 HIS A O 1
ATOM 1397 N N . ARG A 1 186 ? 25.091 7.218 -34.621 1.00 73.88 186 ARG A N 1
ATOM 1398 C CA . ARG A 1 186 ? 26.475 6.752 -34.821 1.00 73.88 186 ARG A CA 1
ATOM 1399 C C . ARG A 1 186 ? 26.536 5.535 -35.743 1.00 73.88 186 ARG A C 1
ATOM 1401 O O . ARG A 1 186 ? 27.279 5.559 -36.709 1.00 73.88 186 ARG A O 1
ATOM 1408 N N . LEU A 1 187 ? 25.698 4.529 -35.503 1.00 69.00 187 LEU A N 1
ATOM 1409 C CA . LEU A 1 187 ? 25.666 3.309 -36.317 1.00 69.00 187 LEU A CA 1
ATOM 1410 C C . LEU A 1 187 ? 25.151 3.561 -37.743 1.00 69.00 187 LEU A C 1
ATOM 1412 O O . LEU A 1 187 ? 25.665 2.975 -38.688 1.00 69.00 187 LEU A O 1
ATOM 1416 N N . ALA A 1 188 ? 24.167 4.448 -37.921 1.00 72.38 188 ALA A N 1
ATOM 1417 C CA . ALA A 1 188 ? 23.699 4.853 -39.247 1.00 72.38 188 ALA A CA 1
ATOM 1418 C C . ALA A 1 188 ? 24.792 5.592 -40.040 1.00 72.38 188 ALA A C 1
ATOM 1420 O O . ALA A 1 188 ? 24.897 5.418 -41.254 1.00 72.38 188 ALA A O 1
ATOM 1421 N N . ASN A 1 189 ? 25.620 6.384 -39.353 1.00 71.38 189 ASN A N 1
ATOM 1422 C CA . ASN A 1 189 ? 26.768 7.052 -39.956 1.00 71.38 189 ASN A CA 1
ATOM 1423 C C . ASN A 1 189 ? 27.923 6.086 -40.247 1.00 71.38 189 ASN A C 1
ATOM 1425 O O . ASN A 1 189 ? 28.567 6.266 -41.270 1.00 71.38 189 ASN A O 1
ATOM 1429 N N . ASP A 1 190 ? 28.147 5.056 -39.426 1.00 67.88 190 ASP A N 1
ATOM 1430 C CA . ASP A 1 190 ? 29.140 4.001 -39.697 1.00 67.88 190 ASP A CA 1
ATOM 1431 C C . ASP A 1 190 ? 28.722 3.093 -40.873 1.00 67.88 190 ASP A C 1
ATOM 1433 O O . ASP A 1 190 ? 29.575 2.548 -41.570 1.00 67.88 190 ASP A O 1
ATOM 1437 N N . MET A 1 191 ? 27.416 2.952 -41.139 1.00 61.69 191 MET A N 1
ATOM 1438 C CA . MET A 1 191 ? 26.887 2.152 -42.256 1.00 61.69 191 MET A CA 1
ATOM 1439 C C . MET A 1 191 ? 26.974 2.873 -43.617 1.00 61.69 191 MET A C 1
ATOM 1441 O O . MET A 1 191 ? 27.136 2.227 -44.652 1.00 61.69 191 MET A O 1
ATOM 1445 N N . LYS A 1 192 ? 26.880 4.211 -43.637 1.00 58.03 192 LYS A N 1
ATOM 1446 C CA . LYS A 1 192 ? 26.991 5.030 -44.862 1.00 58.03 192 LYS A CA 1
ATOM 1447 C C . LYS A 1 192 ? 28.283 4.808 -45.672 1.00 58.03 192 LYS A C 1
ATOM 1449 O O . LYS A 1 192 ? 28.152 4.538 -46.864 1.00 58.03 192 LYS A O 1
ATOM 1454 N N . PRO A 1 193 ? 29.495 4.853 -45.084 1.00 53.59 193 PRO A N 1
ATOM 1455 C CA . PRO A 1 193 ? 30.739 4.695 -45.838 1.00 53.59 193 PRO A CA 1
ATOM 1456 C C . PRO A 1 193 ? 30.932 3.283 -46.407 1.00 53.59 193 PRO A C 1
ATOM 1458 O O . PRO A 1 193 ? 31.726 3.105 -47.323 1.00 53.59 193 PRO A O 1
ATOM 1461 N N . HIS A 1 194 ? 30.216 2.270 -45.903 1.00 49.25 194 HIS A N 1
ATOM 1462 C CA . HIS A 1 194 ? 30.309 0.903 -46.425 1.00 49.25 194 HIS A CA 1
ATOM 1463 C C . HIS A 1 194 ? 29.398 0.663 -47.630 1.00 49.25 194 HIS A C 1
ATOM 1465 O O . HIS A 1 194 ? 29.757 -0.110 -48.513 1.00 49.25 194 HIS A O 1
ATOM 1471 N N . LYS A 1 195 ? 28.251 1.355 -47.704 1.00 49.94 195 LYS A N 1
ATOM 1472 C CA . LYS A 1 195 ? 27.366 1.284 -48.873 1.00 49.94 195 LYS A CA 1
ATOM 1473 C C . LYS A 1 195 ? 27.990 1.964 -50.097 1.00 49.94 195 LYS A C 1
ATOM 1475 O O . LYS A 1 195 ? 27.889 1.430 -51.189 1.00 49.94 195 LYS A O 1
ATOM 1480 N N . GLU A 1 196 ? 28.700 3.075 -49.893 1.00 51.06 196 GLU A N 1
ATOM 1481 C CA . GLU A 1 196 ? 29.470 3.744 -50.956 1.00 51.06 196 GLU A CA 1
ATOM 1482 C C . GLU A 1 196 ? 30.708 2.938 -51.394 1.00 51.06 196 GLU A C 1
ATOM 1484 O O . GLU A 1 196 ? 31.129 3.057 -52.537 1.00 51.06 196 GLU A O 1
ATOM 1489 N N . ARG A 1 197 ? 31.273 2.084 -50.524 1.00 47.34 197 ARG A N 1
ATOM 1490 C CA . ARG A 1 197 ? 32.446 1.245 -50.844 1.00 47.34 197 ARG A CA 1
ATOM 1491 C C . ARG A 1 197 ? 32.090 -0.111 -51.468 1.00 47.34 197 ARG A C 1
ATOM 1493 O O . ARG A 1 197 ? 32.875 -0.646 -52.239 1.00 47.34 197 ARG A O 1
ATOM 1500 N N . ALA A 1 198 ? 30.916 -0.662 -51.155 1.00 49.25 198 ALA A N 1
ATOM 1501 C CA . ALA A 1 198 ? 30.422 -1.917 -51.730 1.00 49.25 198 ALA A CA 1
ATOM 1502 C C . ALA A 1 198 ? 29.893 -1.763 -53.169 1.00 49.25 198 ALA A C 1
ATOM 1504 O O . ALA A 1 198 ? 29.781 -2.752 -53.887 1.00 49.25 198 ALA A O 1
ATOM 1505 N N . GLU A 1 199 ? 29.577 -0.539 -53.602 1.00 50.09 199 GLU A N 1
ATOM 1506 C CA . GLU A 1 199 ? 29.211 -0.250 -54.995 1.00 50.09 199 GLU A CA 1
ATOM 1507 C C . GLU A 1 199 ? 30.446 -0.109 -55.919 1.00 50.09 199 GLU A C 1
ATOM 1509 O O . GLU A 1 199 ? 30.276 -0.119 -57.136 1.00 50.09 199 GLU A O 1
ATOM 1514 N N . ASP A 1 200 ? 31.672 -0.049 -55.369 1.00 50.53 200 ASP A N 1
ATOM 1515 C CA . ASP A 1 200 ? 32.923 0.166 -56.127 1.00 50.53 200 ASP A CA 1
ATOM 1516 C C . ASP A 1 200 ? 33.787 -1.105 -56.307 1.00 50.53 200 ASP A C 1
ATOM 1518 O O . ASP A 1 200 ? 34.510 -1.219 -57.293 1.00 50.53 200 ASP A O 1
ATOM 1522 N N . GLU A 1 201 ? 33.680 -2.121 -55.436 1.00 47.59 201 GLU A N 1
ATOM 1523 C CA . GLU A 1 201 ? 34.456 -3.368 -55.582 1.00 47.59 201 GLU A CA 1
ATOM 1524 C C . GLU A 1 201 ? 33.579 -4.622 -55.719 1.00 47.59 201 GLU A C 1
ATOM 1526 O O . GLU A 1 201 ? 33.112 -5.222 -54.751 1.00 47.59 201 GLU A O 1
ATOM 1531 N N . GLY A 1 202 ? 33.394 -5.058 -56.968 1.00 47.75 202 GLY A N 1
ATOM 1532 C CA . GLY A 1 202 ? 32.857 -6.375 -57.303 1.00 47.75 202 GLY A CA 1
ATOM 1533 C C . GLY A 1 202 ? 33.884 -7.481 -57.045 1.00 47.75 202 GLY A C 1
ATOM 1534 O O . GLY A 1 202 ? 34.720 -7.760 -57.902 1.00 47.75 202 GLY A O 1
ATOM 1535 N N . GLY A 1 203 ? 33.799 -8.142 -55.888 1.00 47.06 203 GLY A N 1
ATOM 1536 C CA . GLY A 1 203 ? 34.619 -9.307 -55.533 1.00 47.06 203 GLY A CA 1
ATOM 1537 C C . GLY A 1 203 ? 33.796 -10.402 -54.833 1.00 47.06 203 GLY A C 1
ATOM 1538 O O . GLY A 1 203 ? 33.089 -10.096 -53.873 1.00 47.06 203 GLY A O 1
ATOM 1539 N N . PRO A 1 204 ? 33.843 -11.677 -55.273 1.00 53.16 204 PRO A N 1
ATOM 1540 C CA . PRO A 1 204 ? 32.968 -12.725 -54.759 1.00 53.16 204 PRO A CA 1
ATOM 1541 C C . PRO A 1 204 ? 33.636 -13.511 -53.621 1.00 53.16 204 PRO A C 1
ATOM 1543 O O . PRO A 1 204 ? 34.073 -14.630 -53.858 1.00 53.16 204 PRO A O 1
ATOM 1546 N N . ASP A 1 205 ? 33.725 -12.961 -52.403 1.00 49.44 205 ASP A N 1
ATOM 1547 C CA . ASP A 1 205 ? 33.973 -13.790 -51.199 1.00 49.44 205 ASP A CA 1
ATOM 1548 C C . ASP A 1 205 ? 33.639 -13.113 -49.846 1.00 49.44 205 ASP A C 1
ATOM 1550 O O . ASP A 1 205 ? 34.342 -13.306 -48.860 1.00 49.44 205 ASP A O 1
ATOM 1554 N N . ASP A 1 206 ? 32.576 -12.298 -49.759 1.00 53.56 206 ASP A N 1
ATOM 1555 C CA . ASP A 1 206 ? 32.272 -11.515 -48.535 1.00 53.56 206 ASP A CA 1
ATOM 1556 C C . ASP A 1 206 ? 30.874 -11.777 -47.933 1.00 53.56 206 ASP A C 1
ATOM 1558 O O . ASP A 1 206 ? 30.349 -11.014 -47.133 1.00 53.56 206 ASP A O 1
ATOM 1562 N N . GLY A 1 207 ? 30.217 -12.889 -48.282 1.00 54.38 207 GLY A N 1
ATOM 1563 C CA . GLY A 1 207 ? 28.861 -13.172 -47.775 1.00 54.38 207 GLY A CA 1
ATOM 1564 C C . GLY A 1 207 ? 28.806 -13.579 -46.294 1.00 54.38 207 GLY A C 1
ATOM 1565 O O . GLY A 1 207 ? 27.770 -13.454 -45.640 1.00 54.38 207 GLY A O 1
ATOM 1566 N N . ARG A 1 208 ? 29.914 -14.099 -45.748 1.00 53.53 208 ARG A N 1
ATOM 1567 C CA . ARG A 1 208 ? 29.963 -14.668 -44.389 1.00 53.53 208 ARG A CA 1
ATOM 1568 C C . ARG A 1 208 ? 30.353 -13.635 -43.330 1.00 53.53 208 ARG A C 1
ATOM 1570 O O . ARG A 1 208 ? 29.816 -13.681 -42.226 1.00 53.53 208 ARG A O 1
ATOM 1577 N N . TYR A 1 209 ? 31.228 -12.695 -43.686 1.00 54.44 209 TYR A N 1
ATOM 1578 C CA . TYR A 1 209 ? 31.636 -11.581 -42.827 1.00 54.44 209 TYR A CA 1
ATOM 1579 C C . TYR A 1 209 ? 30.473 -10.604 -42.591 1.00 54.44 209 TYR A C 1
ATOM 1581 O O . TYR A 1 209 ? 30.242 -10.163 -41.462 1.00 54.44 209 TYR A O 1
ATOM 1589 N N . ASP A 1 210 ? 29.675 -10.351 -43.631 1.00 67.06 210 ASP A N 1
ATOM 1590 C CA . ASP A 1 210 ? 28.513 -9.462 -43.560 1.00 67.06 210 ASP A CA 1
ATOM 1591 C C . ASP A 1 210 ? 27.362 -10.075 -42.731 1.00 67.06 210 ASP A C 1
ATOM 1593 O O . ASP A 1 210 ? 26.716 -9.403 -41.922 1.00 67.06 210 ASP A O 1
ATOM 1597 N N . ALA A 1 211 ? 27.166 -11.398 -42.817 1.00 68.12 211 ALA A N 1
ATOM 1598 C CA . ALA A 1 211 ? 26.167 -12.116 -42.022 1.00 68.12 211 ALA A CA 1
ATOM 1599 C C . ALA A 1 211 ? 26.495 -12.153 -40.514 1.00 68.12 211 ALA A C 1
ATOM 1601 O O . ALA A 1 211 ? 25.599 -11.942 -39.690 1.00 68.12 211 ALA A O 1
ATOM 1602 N N . GLU A 1 212 ? 27.759 -12.386 -40.133 1.00 74.25 212 GLU A N 1
ATOM 1603 C CA . GLU A 1 212 ? 28.180 -12.365 -38.722 1.00 74.25 212 GLU A CA 1
ATOM 1604 C C . GLU A 1 212 ? 28.032 -10.966 -38.109 1.00 74.25 212 GLU A C 1
ATOM 1606 O O . GLU A 1 212 ? 27.513 -10.827 -36.995 1.00 74.25 212 GLU A O 1
ATOM 1611 N N . ARG A 1 213 ? 28.390 -9.914 -38.857 1.00 67.19 213 ARG A N 1
ATOM 1612 C CA . ARG A 1 213 ? 28.213 -8.524 -38.411 1.00 67.19 213 ARG A CA 1
ATOM 1613 C C . ARG A 1 213 ? 26.750 -8.110 -38.328 1.00 67.19 213 ARG A C 1
ATOM 1615 O O . ARG A 1 213 ? 26.354 -7.472 -37.349 1.00 67.19 213 ARG A O 1
ATOM 1622 N N . LEU A 1 214 ? 25.914 -8.521 -39.281 1.00 73.88 214 LEU A N 1
ATOM 1623 C CA . LEU A 1 214 ? 24.470 -8.299 -39.213 1.00 73.88 214 LEU A CA 1
ATOM 1624 C C . LEU A 1 214 ? 23.861 -9.001 -37.993 1.00 73.88 214 LEU A C 1
ATOM 1626 O O . LEU A 1 214 ? 23.061 -8.402 -37.269 1.00 73.88 214 LEU A O 1
ATOM 1630 N N . GLN A 1 215 ? 24.265 -10.244 -37.718 1.00 75.19 215 GLN A N 1
ATOM 1631 C CA . GLN A 1 215 ? 23.815 -10.987 -36.543 1.00 75.19 215 GLN A CA 1
ATOM 1632 C C . GLN A 1 215 ? 24.245 -10.294 -35.244 1.00 75.19 215 GLN A C 1
ATOM 1634 O O . GLN A 1 215 ? 23.451 -10.208 -34.302 1.00 75.19 215 GLN A O 1
ATOM 1639 N N . GLU A 1 216 ? 25.461 -9.747 -35.192 1.00 74.38 216 GLU A N 1
ATOM 1640 C CA . GLU A 1 216 ? 25.948 -8.970 -34.053 1.00 74.38 216 GLU A CA 1
ATOM 1641 C C . GLU A 1 216 ? 25.150 -7.670 -33.868 1.00 74.38 216 GLU A C 1
ATOM 1643 O O . GLU A 1 216 ? 24.733 -7.356 -32.750 1.00 74.38 216 GLU A O 1
ATOM 1648 N N . HIS A 1 217 ? 24.837 -6.959 -34.954 1.00 71.25 217 HIS A N 1
ATOM 1649 C CA . HIS A 1 217 ? 24.023 -5.742 -34.929 1.00 71.25 217 HIS A CA 1
ATOM 1650 C C . HIS A 1 217 ? 22.581 -6.029 -34.495 1.00 71.25 217 HIS A C 1
ATOM 1652 O O . HIS A 1 217 ? 22.066 -5.332 -33.621 1.00 71.25 217 HIS A O 1
ATOM 1658 N N . VAL A 1 218 ? 21.943 -7.079 -35.020 1.00 76.50 218 VAL A N 1
ATOM 1659 C CA . VAL A 1 218 ? 20.592 -7.504 -34.613 1.00 76.50 218 VAL A CA 1
ATOM 1660 C C . VAL A 1 218 ? 20.585 -7.948 -33.154 1.00 76.50 218 VAL A C 1
ATOM 1662 O O . VAL A 1 218 ? 19.698 -7.547 -32.401 1.00 76.50 218 VAL A O 1
ATOM 1665 N N . LYS A 1 219 ? 21.590 -8.711 -32.708 1.00 73.25 219 LYS A N 1
ATOM 1666 C CA . LYS A 1 219 ? 21.724 -9.130 -31.305 1.00 73.25 219 LYS A CA 1
ATOM 1667 C C . LYS A 1 219 ? 21.941 -7.929 -30.385 1.00 73.25 219 LYS A C 1
ATOM 1669 O O . LYS A 1 219 ? 21.335 -7.871 -29.317 1.00 73.25 219 LYS A O 1
ATOM 1674 N N . LYS A 1 220 ? 22.741 -6.948 -30.805 1.00 69.88 220 LYS A N 1
ATOM 1675 C CA . LYS A 1 220 ? 22.985 -5.690 -30.085 1.00 69.88 220 LYS A CA 1
ATOM 1676 C C . LYS A 1 220 ? 21.730 -4.821 -30.027 1.00 69.88 220 LYS A C 1
ATOM 1678 O O . LYS A 1 220 ? 21.414 -4.321 -28.951 1.00 69.88 220 LYS A O 1
ATOM 1683 N N . TYR A 1 221 ? 20.986 -4.694 -31.125 1.00 67.69 221 TYR A N 1
ATOM 1684 C CA . TYR A 1 221 ? 19.703 -3.987 -31.173 1.00 67.69 221 TYR A CA 1
ATOM 1685 C C . TYR A 1 221 ? 18.641 -4.666 -30.323 1.00 67.69 221 TYR A C 1
ATOM 1687 O O . TYR A 1 221 ? 17.952 -3.998 -29.559 1.00 67.69 221 TYR A O 1
ATOM 1695 N N . TRP A 1 222 ? 18.552 -5.991 -30.392 1.00 71.56 222 TRP A N 1
ATOM 1696 C CA . TRP A 1 222 ? 17.647 -6.777 -29.569 1.00 71.56 222 TRP A CA 1
ATOM 1697 C C . TRP A 1 222 ? 17.986 -6.633 -28.084 1.00 71.56 222 TRP A C 1
ATOM 1699 O O . TRP A 1 222 ? 17.100 -6.348 -27.285 1.00 71.56 222 TRP A O 1
ATOM 1709 N N . LEU A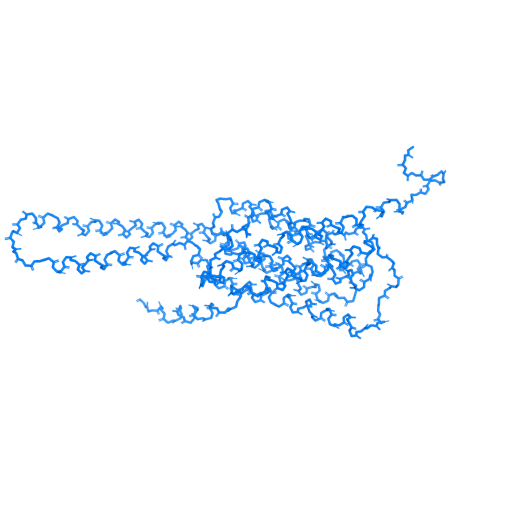 1 223 ? 19.266 -6.733 -27.707 1.00 63.91 223 LEU A N 1
ATOM 1710 C CA . LEU A 1 223 ? 19.712 -6.531 -26.326 1.00 63.91 223 LEU A CA 1
ATOM 1711 C C . LEU A 1 223 ? 19.435 -5.094 -25.858 1.00 63.91 223 LEU A C 1
ATOM 1713 O O . LEU A 1 223 ? 19.004 -4.884 -24.727 1.00 63.91 223 LEU A O 1
ATOM 1717 N N . MET A 1 224 ? 19.638 -4.099 -26.724 1.00 62.50 224 MET A N 1
ATOM 1718 C CA . MET A 1 224 ? 19.392 -2.690 -26.410 1.00 62.50 224 MET A CA 1
ATOM 1719 C C . MET A 1 224 ? 17.900 -2.392 -26.261 1.00 62.50 224 MET A C 1
ATOM 1721 O O . MET A 1 224 ? 17.521 -1.759 -25.285 1.00 62.50 224 MET A O 1
ATOM 1725 N N . ALA A 1 225 ? 17.051 -2.917 -27.145 1.00 64.62 225 ALA A N 1
ATOM 1726 C CA . ALA A 1 225 ? 15.596 -2.827 -27.039 1.00 64.62 225 ALA A CA 1
ATOM 1727 C C . ALA A 1 225 ? 15.052 -3.589 -25.817 1.00 64.62 225 ALA A C 1
ATOM 1729 O O . ALA A 1 225 ? 14.079 -3.169 -25.193 1.00 64.62 225 ALA A O 1
ATOM 1730 N N . HIS A 1 226 ? 15.688 -4.702 -25.440 1.00 59.59 226 HIS A N 1
ATOM 1731 C CA . HIS A 1 226 ? 15.297 -5.476 -24.264 1.00 59.59 226 HIS A CA 1
ATOM 1732 C C . HIS A 1 226 ? 15.678 -4.759 -22.957 1.00 59.59 226 HIS A C 1
ATOM 1734 O O . HIS A 1 226 ? 14.862 -4.654 -22.038 1.00 59.59 226 HIS A O 1
ATOM 1740 N N . THR A 1 227 ? 16.896 -4.211 -22.889 1.00 54.59 227 THR A N 1
ATOM 1741 C CA . THR A 1 227 ? 17.431 -3.490 -21.718 1.00 54.59 227 THR A CA 1
ATOM 1742 C C . THR A 1 227 ? 16.903 -2.062 -21.566 1.00 54.59 227 THR A C 1
ATOM 1744 O O . THR A 1 227 ? 16.917 -1.545 -20.451 1.00 54.59 227 THR A O 1
ATOM 1747 N N . SER A 1 228 ? 16.405 -1.433 -22.636 1.00 53.66 228 SER A N 1
ATOM 1748 C CA . SER A 1 228 ? 15.835 -0.078 -22.603 1.00 53.66 228 SER A CA 1
ATOM 1749 C C . SER A 1 228 ? 14.378 -0.026 -22.145 1.00 53.66 228 SER A C 1
ATOM 1751 O O . SER A 1 228 ? 13.837 1.065 -21.956 1.00 53.66 228 SER A O 1
ATOM 1753 N N . SER A 1 229 ? 13.727 -1.176 -21.938 1.00 58.94 229 SER A N 1
ATOM 1754 C CA . SER A 1 229 ? 12.370 -1.182 -21.401 1.00 58.94 229 SER A CA 1
ATOM 1755 C C . SER A 1 229 ? 12.388 -0.638 -19.958 1.00 58.94 229 SER A C 1
ATOM 1757 O O . SER A 1 229 ? 13.060 -1.200 -19.088 1.00 58.94 229 SER A O 1
ATOM 1759 N N . PRO A 1 230 ? 11.661 0.459 -19.658 1.00 54.06 230 PRO A N 1
ATOM 1760 C CA . PRO A 1 230 ? 11.719 1.120 -18.349 1.00 54.06 230 PRO A CA 1
ATOM 1761 C C . PRO A 1 230 ? 11.315 0.184 -17.199 1.00 54.06 230 PRO A C 1
ATOM 1763 O O . PRO A 1 230 ? 11.779 0.336 -16.075 1.00 54.06 230 PRO A O 1
ATOM 1766 N N . GLN A 1 231 ? 10.522 -0.846 -17.502 1.00 51.53 231 GLN A N 1
ATOM 1767 C CA . GLN A 1 231 ? 10.128 -1.919 -16.585 1.00 51.53 231 GLN A CA 1
ATOM 1768 C C . GLN A 1 231 ? 11.316 -2.788 -16.124 1.00 51.53 231 GLN A C 1
ATOM 1770 O O . GLN A 1 231 ? 11.359 -3.218 -14.972 1.00 51.53 231 GLN A O 1
ATOM 1775 N N . TYR A 1 232 ? 12.299 -3.025 -16.998 1.00 55.09 232 TYR A N 1
ATOM 1776 C CA . TYR A 1 232 ? 13.470 -3.867 -16.722 1.00 55.09 232 TYR A CA 1
ATOM 1777 C C . TYR A 1 232 ? 14.522 -3.124 -15.890 1.00 55.09 232 TYR A C 1
ATOM 1779 O O . TYR A 1 232 ? 15.179 -3.705 -15.026 1.00 55.09 232 TYR A O 1
ATOM 1787 N N . VAL A 1 233 ? 14.645 -1.814 -16.118 1.00 54.44 233 VAL A N 1
ATOM 1788 C CA . VAL A 1 233 ? 15.521 -0.934 -15.335 1.00 54.44 233 VAL A CA 1
ATOM 1789 C C . VAL A 1 233 ? 14.935 -0.681 -13.946 1.00 54.44 233 VAL A C 1
ATOM 1791 O O . VAL A 1 233 ? 15.655 -0.768 -12.955 1.00 54.44 233 VAL A O 1
ATOM 1794 N N . LEU A 1 234 ? 13.617 -0.476 -13.848 1.00 55.19 234 LEU A N 1
ATOM 1795 C CA . LEU A 1 234 ? 12.940 -0.269 -12.566 1.00 55.19 234 LEU A CA 1
ATOM 1796 C C . LEU A 1 234 ? 12.918 -1.538 -11.698 1.00 55.19 234 LEU A C 1
ATOM 1798 O O . LEU A 1 234 ? 13.090 -1.459 -10.485 1.00 55.19 234 LEU A O 1
ATOM 1802 N N . GLY A 1 235 ? 12.790 -2.719 -12.313 1.00 51.03 235 GLY A N 1
ATOM 1803 C CA . GLY A 1 235 ? 12.889 -4.008 -11.617 1.00 51.03 235 GLY A CA 1
ATOM 1804 C C . GLY A 1 235 ? 14.292 -4.357 -11.101 1.00 51.03 235 GLY A C 1
ATOM 1805 O O . GLY A 1 235 ? 14.429 -5.296 -10.321 1.00 51.03 235 GLY A O 1
ATOM 1806 N N . ARG A 1 236 ? 15.325 -3.616 -11.522 1.00 54.22 236 ARG A N 1
ATOM 1807 C CA . ARG A 1 236 ? 16.717 -3.748 -11.056 1.00 54.22 236 ARG A CA 1
ATOM 1808 C C . ARG A 1 236 ? 17.115 -2.704 -10.012 1.00 54.22 236 ARG A C 1
ATOM 1810 O O . ARG A 1 236 ? 18.251 -2.726 -9.548 1.00 54.22 236 ARG A O 1
ATOM 1817 N N . LEU A 1 237 ? 16.217 -1.789 -9.659 1.00 60.28 237 LEU A N 1
ATOM 1818 C CA . LEU A 1 237 ? 16.530 -0.699 -8.749 1.00 60.28 237 LEU A CA 1
ATOM 1819 C C . LEU A 1 237 ? 16.537 -1.203 -7.297 1.00 60.28 237 LEU A C 1
ATOM 1821 O O . LEU A 1 237 ? 15.616 -1.908 -6.880 1.00 60.28 237 LEU A O 1
ATOM 1825 N N . ALA A 1 238 ? 17.541 -0.796 -6.510 1.00 62.00 238 ALA A N 1
ATOM 1826 C CA . ALA A 1 238 ? 17.659 -1.122 -5.082 1.00 62.00 238 ALA A CA 1
ATOM 1827 C C . ALA A 1 238 ? 16.379 -0.793 -4.279 1.00 62.00 238 ALA A C 1
ATOM 1829 O O . ALA A 1 238 ? 16.068 -1.446 -3.281 1.00 62.00 238 ALA A O 1
ATOM 1830 N N . THR A 1 239 ? 15.585 0.168 -4.765 1.00 66.62 239 THR A N 1
ATOM 1831 C CA . THR A 1 239 ? 14.289 0.554 -4.197 1.00 66.62 239 THR A CA 1
ATOM 1832 C C . THR A 1 239 ? 13.251 -0.571 -4.239 1.00 66.62 239 THR A C 1
ATOM 1834 O O . THR A 1 239 ? 12.467 -0.690 -3.299 1.00 66.62 239 THR A O 1
ATOM 1837 N N . CYS A 1 240 ? 13.262 -1.442 -5.255 1.00 66.50 240 CYS A N 1
ATOM 1838 C CA . CYS A 1 240 ? 12.328 -2.568 -5.352 1.00 66.50 240 CYS A CA 1
ATOM 1839 C C . CYS A 1 240 ? 12.589 -3.593 -4.235 1.00 66.50 240 CYS A C 1
ATOM 1841 O O . CYS A 1 240 ? 11.660 -4.039 -3.564 1.00 66.50 240 CYS A O 1
ATOM 1843 N N . THR A 1 241 ? 13.857 -3.892 -3.967 1.00 71.25 241 THR A N 1
ATOM 1844 C CA . THR A 1 241 ? 14.307 -4.821 -2.912 1.00 71.25 241 THR A CA 1
ATOM 1845 C C . THR A 1 241 ? 14.040 -4.279 -1.530 1.00 71.25 241 THR A C 1
ATOM 1847 O O . THR A 1 241 ? 13.485 -4.980 -0.689 1.00 71.25 241 THR A O 1
ATOM 1850 N N . ALA A 1 242 ? 14.402 -3.014 -1.309 1.00 78.56 242 ALA A N 1
ATOM 1851 C CA . ALA A 1 242 ? 14.115 -2.334 -0.060 1.00 78.56 242 ALA A CA 1
ATOM 1852 C C . ALA A 1 242 ? 12.601 -2.332 0.192 1.00 78.56 242 ALA A C 1
ATOM 1854 O O . ALA A 1 242 ? 12.158 -2.697 1.279 1.00 78.56 242 ALA A O 1
ATOM 1855 N N . SER A 1 243 ? 11.792 -2.032 -0.833 1.00 79.88 243 SER A N 1
ATOM 1856 C CA . SER A 1 243 ? 10.333 -2.042 -0.703 1.00 79.88 243 SER A CA 1
ATOM 1857 C C . SER A 1 243 ? 9.779 -3.423 -0.346 1.00 79.88 243 SER A C 1
ATOM 1859 O O . SER A 1 243 ? 8.924 -3.534 0.533 1.00 79.88 243 SER A O 1
ATOM 1861 N N . GLY A 1 244 ? 10.306 -4.489 -0.950 1.00 78.25 244 GLY A N 1
ATOM 1862 C CA . GLY A 1 244 ? 9.898 -5.853 -0.636 1.00 78.25 244 GLY A CA 1
ATOM 1863 C C . GLY A 1 244 ? 10.318 -6.303 0.765 1.00 78.25 244 GLY A C 1
ATOM 1864 O O . GLY A 1 244 ? 9.523 -6.937 1.461 1.00 78.25 244 GLY A O 1
ATOM 1865 N N . ALA A 1 245 ? 11.504 -5.901 1.228 1.00 83.94 245 ALA A N 1
ATOM 1866 C CA . ALA A 1 245 ? 11.950 -6.130 2.601 1.00 83.94 245 ALA A CA 1
ATOM 1867 C C . ALA A 1 245 ? 11.039 -5.423 3.620 1.00 83.94 245 ALA A C 1
ATOM 1869 O O . ALA A 1 245 ? 10.578 -6.054 4.570 1.00 83.94 245 ALA A O 1
ATOM 1870 N N . PHE A 1 246 ? 10.687 -4.151 3.398 1.00 87.62 246 PHE A N 1
ATOM 1871 C CA . PHE A 1 246 ? 9.744 -3.430 4.265 1.00 87.62 246 PHE A CA 1
ATOM 1872 C C . PHE A 1 246 ? 8.326 -4.031 4.231 1.00 87.62 246 PHE A C 1
ATOM 1874 O O . PHE A 1 246 ? 7.649 -4.087 5.263 1.00 87.62 246 PHE A O 1
ATOM 1881 N N . CYS A 1 247 ? 7.874 -4.549 3.084 1.00 85.81 247 CYS A N 1
ATOM 1882 C CA . CYS A 1 247 ? 6.608 -5.288 2.991 1.00 85.81 247 CYS A CA 1
ATOM 1883 C C . CYS A 1 247 ? 6.635 -6.593 3.804 1.00 85.81 247 CYS A C 1
ATOM 1885 O O . CYS A 1 247 ? 5.656 -6.930 4.467 1.00 85.81 247 CYS A O 1
ATOM 1887 N N . LEU A 1 248 ? 7.758 -7.314 3.809 1.00 86.88 248 LEU A N 1
ATOM 1888 C CA . LEU A 1 248 ? 7.924 -8.509 4.639 1.00 86.88 248 LEU A CA 1
ATOM 1889 C C . LEU A 1 248 ? 7.987 -8.190 6.128 1.00 86.88 248 LEU A C 1
ATOM 1891 O O . LEU A 1 248 ? 7.334 -8.865 6.919 1.00 86.88 248 LEU A O 1
ATOM 1895 N N . LEU A 1 249 ? 8.740 -7.158 6.512 1.00 88.81 249 LEU A N 1
ATOM 1896 C CA . LEU A 1 249 ? 8.843 -6.728 7.906 1.00 88.81 249 LEU A CA 1
ATOM 1897 C C . LEU A 1 249 ? 7.486 -6.267 8.451 1.00 88.81 249 LEU A C 1
ATOM 1899 O O . LEU A 1 249 ? 7.131 -6.609 9.576 1.00 88.81 249 LEU A O 1
ATOM 1903 N N . SER A 1 250 ? 6.690 -5.555 7.647 1.00 89.62 250 SER A N 1
ATOM 1904 C CA . SER A 1 250 ? 5.325 -5.167 8.032 1.00 89.62 250 SER A CA 1
ATOM 1905 C C . SER A 1 250 ? 4.371 -6.366 8.132 1.00 89.62 250 SER A C 1
ATOM 1907 O O . SER A 1 250 ? 3.582 -6.432 9.076 1.00 89.62 250 SER A O 1
ATOM 1909 N N . ALA A 1 251 ? 4.476 -7.356 7.239 1.00 89.69 251 ALA A N 1
ATOM 1910 C CA . ALA A 1 251 ? 3.724 -8.608 7.359 1.00 89.69 251 ALA A CA 1
ATOM 1911 C C . ALA A 1 251 ? 4.124 -9.414 8.610 1.00 89.69 251 ALA A C 1
ATOM 1913 O O . ALA A 1 251 ? 3.258 -9.965 9.293 1.00 89.69 251 ALA A O 1
ATOM 1914 N N . LEU A 1 252 ? 5.417 -9.445 8.947 1.00 89.50 252 LEU A N 1
ATOM 1915 C CA . LEU A 1 252 ? 5.919 -10.098 10.156 1.00 89.50 252 LEU A CA 1
ATOM 1916 C C . LEU A 1 252 ? 5.427 -9.389 11.424 1.00 89.50 252 LEU A C 1
ATOM 1918 O O . LEU A 1 252 ? 5.004 -10.062 12.362 1.00 89.50 252 LEU A O 1
ATOM 1922 N N . ALA A 1 253 ? 5.407 -8.053 11.431 1.00 89.00 253 ALA A N 1
ATOM 1923 C CA . ALA A 1 253 ? 4.849 -7.269 12.532 1.00 89.00 253 ALA A CA 1
ATOM 1924 C C . ALA A 1 253 ? 3.360 -7.591 12.762 1.00 89.00 253 ALA A C 1
ATOM 1926 O O . ALA A 1 253 ? 2.942 -7.790 13.903 1.00 89.00 253 ALA A O 1
ATOM 1927 N N . LEU A 1 254 ? 2.570 -7.732 11.688 1.00 89.75 254 LEU A N 1
ATOM 1928 C CA . LEU A 1 254 ? 1.173 -8.170 11.790 1.00 89.75 254 LEU A CA 1
ATOM 1929 C C . LEU A 1 254 ? 1.057 -9.594 12.344 1.00 89.75 254 LEU A C 1
ATOM 1931 O O . LEU A 1 254 ? 0.221 -9.849 13.210 1.00 89.75 254 LEU A O 1
ATOM 1935 N N . PHE A 1 255 ? 1.886 -10.520 11.861 1.00 88.44 255 PHE A N 1
ATOM 1936 C CA . PHE A 1 255 ? 1.885 -11.903 12.336 1.00 88.44 255 PHE A CA 1
ATOM 1937 C C . PHE A 1 255 ? 2.238 -11.991 13.826 1.00 88.44 255 PHE A C 1
ATOM 1939 O O . PHE A 1 255 ? 1.557 -12.685 14.581 1.00 88.44 255 PHE A O 1
ATOM 1946 N N . GLN A 1 256 ? 3.247 -11.240 14.269 1.00 87.31 256 GLN A N 1
ATOM 1947 C CA . GLN A 1 256 ? 3.632 -11.151 15.675 1.00 87.31 256 GLN A CA 1
ATOM 1948 C C . GLN A 1 256 ? 2.502 -10.567 16.534 1.00 87.31 256 GLN A C 1
ATOM 1950 O O . GLN A 1 256 ? 2.202 -11.118 17.595 1.00 87.31 256 GLN A O 1
ATOM 1955 N N . ALA A 1 257 ? 1.837 -9.503 16.071 1.00 85.75 257 ALA A N 1
ATOM 1956 C CA . ALA A 1 257 ? 0.690 -8.917 16.764 1.00 85.75 257 ALA A CA 1
ATOM 1957 C C . ALA A 1 257 ? -0.478 -9.913 16.879 1.00 85.75 257 ALA A C 1
ATOM 1959 O O . ALA A 1 257 ? -1.069 -10.057 17.953 1.00 85.75 257 ALA A O 1
ATOM 1960 N N . ALA A 1 258 ? -0.776 -10.647 15.802 1.00 85.25 258 ALA A N 1
ATOM 1961 C CA . ALA A 1 258 ? -1.820 -11.668 15.778 1.00 85.25 258 ALA A CA 1
ATOM 1962 C C . ALA A 1 258 ? -1.499 -12.836 16.723 1.00 85.25 258 ALA A C 1
ATOM 1964 O O . ALA A 1 258 ? -2.361 -13.256 17.497 1.00 85.25 258 ALA A O 1
ATOM 1965 N N . LEU A 1 259 ? -0.251 -13.317 16.725 1.00 84.44 259 LEU A N 1
ATOM 1966 C CA . LEU A 1 259 ? 0.199 -14.373 17.632 1.00 84.44 259 LEU A CA 1
ATOM 1967 C C . LEU A 1 259 ? 0.117 -13.919 19.093 1.00 84.44 259 LEU A C 1
ATOM 1969 O O . LEU A 1 259 ? -0.402 -14.648 19.936 1.00 84.44 259 LEU A O 1
ATOM 1973 N N . ARG A 1 260 ? 0.557 -12.691 19.391 1.00 80.62 260 ARG A N 1
ATOM 1974 C CA . ARG A 1 260 ? 0.452 -12.108 20.734 1.00 80.62 260 ARG A CA 1
ATOM 1975 C C . ARG A 1 260 ? -1.004 -11.991 21.179 1.00 80.62 260 ARG A C 1
ATOM 1977 O O . ARG A 1 260 ? -1.300 -12.317 22.320 1.00 80.62 260 ARG A O 1
ATOM 1984 N N . SER A 1 261 ? -1.905 -11.582 20.288 1.00 78.06 261 SER A N 1
ATOM 1985 C CA . SER A 1 261 ? -3.349 -11.544 20.559 1.00 78.06 261 SER A CA 1
ATOM 1986 C C . SER A 1 261 ? -3.924 -12.930 20.858 1.00 78.06 261 SER A C 1
ATOM 1988 O O . SER A 1 261 ? -4.721 -13.099 21.778 1.00 78.06 261 SER A O 1
ATOM 1990 N N . PHE A 1 262 ? -3.487 -13.941 20.104 1.00 77.06 262 PHE A N 1
ATOM 1991 C CA . PHE A 1 262 ? -3.945 -15.314 20.273 1.00 77.06 262 PHE A CA 1
ATOM 1992 C C . PHE A 1 262 ? -3.455 -15.940 21.587 1.00 77.06 262 PHE A C 1
ATOM 1994 O O . PHE A 1 262 ? -4.232 -16.624 22.254 1.00 77.06 262 PHE A O 1
ATOM 2001 N N . VAL A 1 263 ? -2.190 -15.693 21.952 1.00 75.38 263 VAL A N 1
ATOM 2002 C CA . VAL A 1 263 ? -1.535 -16.242 23.151 1.00 75.38 263 VAL A CA 1
ATOM 2003 C C . VAL A 1 263 ? -1.942 -15.489 24.421 1.00 75.38 263 VAL A C 1
ATOM 2005 O O . VAL A 1 263 ? -2.252 -16.119 25.428 1.00 75.38 263 VAL A O 1
ATOM 2008 N N . ALA A 1 264 ? -1.994 -14.155 24.394 1.00 64.50 264 ALA A N 1
ATOM 2009 C CA . ALA A 1 264 ? -2.305 -13.316 25.556 1.00 64.50 264 ALA A CA 1
ATOM 2010 C C . ALA A 1 264 ? -3.819 -13.158 25.789 1.00 64.50 264 ALA A C 1
ATOM 2012 O O . ALA A 1 264 ? -4.298 -12.061 26.088 1.00 64.50 264 ALA A O 1
ATOM 2013 N N . ARG A 1 265 ? -4.584 -14.244 25.624 1.00 56.34 265 ARG A N 1
ATOM 2014 C CA . ARG A 1 265 ? -6.046 -14.255 25.746 1.00 56.34 265 ARG A CA 1
ATOM 2015 C C . ARG A 1 265 ? -6.472 -13.847 27.165 1.00 56.34 265 ARG A C 1
ATOM 2017 O O . ARG A 1 265 ? -6.641 -14.704 28.022 1.00 56.34 265 ARG A O 1
ATOM 2024 N N . GLY A 1 266 ? -6.657 -12.545 27.402 1.00 53.62 266 GLY A N 1
ATOM 2025 C CA . GLY A 1 266 ? -7.423 -12.040 28.546 1.00 53.62 266 GLY A CA 1
ATOM 2026 C C . GLY A 1 266 ? -6.890 -10.848 29.350 1.00 53.62 266 GLY A C 1
ATOM 2027 O O . GLY A 1 266 ? -7.601 -10.431 30.254 1.00 53.62 266 GLY A O 1
ATOM 2028 N N . SER A 1 267 ? -5.720 -10.255 29.085 1.00 50.12 267 SER A N 1
ATOM 2029 C CA . SER A 1 267 ? -5.195 -9.199 29.980 1.00 50.12 267 SER A CA 1
ATOM 2030 C C . SER A 1 267 ? -4.824 -7.909 29.244 1.00 50.12 267 SER A C 1
ATOM 2032 O O . SER A 1 267 ? -3.686 -7.731 28.813 1.00 50.12 267 SER A O 1
ATOM 2034 N N . GLY A 1 268 ? -5.795 -7.003 29.096 1.00 55.38 268 GLY A N 1
ATOM 2035 C CA . GLY A 1 268 ? -5.556 -5.621 28.662 1.00 55.38 268 GLY A CA 1
ATOM 2036 C C . GLY A 1 268 ? -6.703 -4.995 27.870 1.00 55.38 268 GLY A C 1
ATOM 2037 O O . GLY A 1 268 ? -6.840 -3.780 27.863 1.00 55.38 268 GLY A O 1
ATOM 2038 N N . PHE A 1 269 ? -7.553 -5.789 27.220 1.00 60.16 269 PHE A N 1
ATOM 2039 C CA . PHE A 1 269 ? -8.630 -5.250 26.387 1.00 60.16 269 PHE A CA 1
ATOM 2040 C C . PHE A 1 269 ? -9.846 -4.812 27.208 1.00 60.16 269 PHE A C 1
ATOM 2042 O O . PHE A 1 269 ? -10.261 -5.517 28.127 1.00 60.16 269 PHE A O 1
ATOM 2049 N N . CYS A 1 270 ? -10.421 -3.655 26.876 1.00 58.84 270 CYS A N 1
ATOM 2050 C CA . CYS A 1 270 ? -11.699 -3.236 27.441 1.00 58.84 270 CYS A CA 1
ATOM 2051 C C . CYS A 1 270 ? -12.815 -4.124 26.873 1.00 58.84 270 CYS A C 1
ATOM 2053 O O . CYS A 1 270 ? -12.887 -4.332 25.662 1.00 58.84 270 CYS A O 1
ATOM 2055 N N . ASN A 1 271 ? -13.707 -4.617 27.738 1.00 56.56 271 ASN A N 1
ATOM 2056 C CA . ASN A 1 271 ? -14.946 -5.259 27.301 1.00 56.56 271 ASN A CA 1
ATOM 2057 C C . ASN A 1 271 ? -15.863 -4.184 26.700 1.00 56.56 271 ASN A C 1
ATOM 2059 O O . ASN A 1 271 ? -16.539 -3.459 27.424 1.00 56.56 271 ASN A O 1
ATOM 2063 N N . GLY A 1 272 ? -15.854 -4.070 25.376 1.00 56.78 272 GLY A N 1
ATOM 2064 C CA . GLY A 1 272 ? -16.734 -3.198 24.607 1.00 56.78 272 GLY A CA 1
ATOM 2065 C C . GLY A 1 272 ? -17.226 -3.926 23.362 1.00 56.78 272 GLY A C 1
ATOM 2066 O O . GLY A 1 272 ? -16.533 -4.792 22.831 1.00 56.78 272 GLY A O 1
ATOM 2067 N N . THR A 1 273 ? -18.441 -3.605 22.924 1.00 59.56 273 THR A N 1
ATOM 2068 C CA . THR A 1 273 ? -18.973 -4.113 21.654 1.00 59.56 273 THR A CA 1
ATOM 2069 C C . THR A 1 273 ? -18.522 -3.191 20.526 1.00 59.56 273 THR A C 1
ATOM 2071 O O . THR A 1 273 ? -18.530 -1.975 20.685 1.00 59.56 273 THR A O 1
ATOM 2074 N N . SER A 1 274 ? -18.076 -3.769 19.409 1.00 66.31 274 SER A N 1
ATOM 2075 C CA . SER A 1 274 ? -17.728 -3.001 18.212 1.00 66.31 274 SER A CA 1
ATOM 2076 C C . SER A 1 274 ? -18.974 -2.578 17.465 1.00 66.31 274 SER A C 1
ATOM 2078 O O . SER A 1 274 ? -19.841 -3.421 17.212 1.00 66.31 274 SER A O 1
ATOM 2080 N N . ASP A 1 275 ? -18.989 -1.356 16.949 1.00 73.94 275 ASP A N 1
ATOM 2081 C CA . ASP A 1 275 ? -20.040 -0.922 16.032 1.00 73.94 275 ASP A CA 1
ATOM 2082 C C . ASP A 1 275 ? -20.016 -1.704 14.696 1.00 73.94 275 ASP A C 1
ATOM 2084 O O . ASP A 1 275 ? -21.046 -1.909 14.050 1.00 73.94 275 ASP A O 1
ATOM 2088 N N . TYR A 1 276 ? -18.850 -2.231 14.293 1.00 65.62 276 TYR A N 1
ATOM 2089 C CA . TYR A 1 276 ? -18.717 -3.108 13.118 1.00 65.62 276 TYR A CA 1
ATOM 2090 C C . TYR A 1 276 ? -19.188 -4.547 13.387 1.00 65.62 276 TYR A C 1
ATOM 2092 O O . TYR A 1 276 ? -19.325 -5.332 12.442 1.00 65.62 276 TYR A O 1
ATOM 2100 N N . THR A 1 277 ? -19.483 -4.886 14.646 1.00 79.50 277 THR A N 1
ATOM 2101 C CA . THR A 1 277 ? -20.011 -6.178 15.110 1.00 79.50 277 THR A CA 1
ATOM 2102 C C . THR A 1 277 ? -19.355 -7.386 14.414 1.00 79.50 277 THR A C 1
ATOM 2104 O O . THR A 1 277 ? -18.139 -7.560 14.467 1.00 79.50 277 THR A O 1
ATOM 2107 N N . TRP A 1 278 ? -20.135 -8.227 13.730 1.00 79.62 278 TRP A N 1
ATOM 2108 C CA . TRP A 1 278 ? -19.685 -9.459 13.076 1.00 79.62 278 TRP A CA 1
ATOM 2109 C C . TRP A 1 278 ? -18.867 -9.215 11.799 1.00 79.62 278 TRP A C 1
ATOM 2111 O O . TRP A 1 278 ? -18.124 -10.099 11.369 1.00 79.62 278 TRP A O 1
ATOM 2121 N N . SER A 1 279 ? -18.978 -8.029 11.192 1.00 82.56 279 SER A N 1
ATOM 2122 C CA . SER A 1 279 ? -18.337 -7.722 9.906 1.00 82.56 279 SER A CA 1
ATOM 2123 C C . SER A 1 279 ? -16.814 -7.571 10.006 1.00 82.56 279 SER A C 1
ATOM 2125 O O . SER A 1 279 ? -16.121 -7.658 8.995 1.00 82.56 279 SER A O 1
ATOM 2127 N N . ILE A 1 280 ? -16.265 -7.425 11.215 1.00 83.88 280 ILE A N 1
ATOM 2128 C CA . ILE A 1 280 ? -14.821 -7.280 11.429 1.00 83.88 280 ILE A CA 1
ATOM 2129 C C . ILE A 1 280 ? -14.040 -8.569 11.112 1.00 83.88 280 ILE A C 1
ATOM 2131 O O . ILE A 1 280 ? -12.929 -8.519 10.584 1.00 83.88 280 ILE A O 1
ATOM 2135 N N . HIS A 1 281 ? -14.638 -9.737 11.368 1.00 84.62 281 HIS A N 1
ATOM 2136 C CA . HIS A 1 281 ? -14.028 -11.040 11.092 1.00 84.62 281 HIS A CA 1
ATOM 2137 C C . HIS A 1 281 ? -13.722 -11.249 9.599 1.00 84.62 281 HIS A C 1
ATOM 2139 O O . HIS A 1 281 ? -12.563 -11.517 9.264 1.00 84.62 281 HIS A O 1
ATOM 2145 N N . PRO A 1 282 ? -14.701 -11.125 8.677 1.00 85.44 282 PRO A N 1
ATOM 2146 C CA . PRO A 1 282 ? -14.433 -11.289 7.253 1.00 85.44 282 PRO A CA 1
ATOM 2147 C C . PRO A 1 282 ? -13.507 -10.196 6.700 1.00 85.44 282 PRO A C 1
ATOM 2149 O O . PRO A 1 282 ? -12.690 -10.496 5.823 1.00 85.44 282 PRO A O 1
ATOM 2152 N N . VAL A 1 283 ? -13.544 -8.972 7.248 1.00 87.00 283 VAL A N 1
ATOM 2153 C CA . VAL A 1 283 ? -12.585 -7.912 6.892 1.00 87.00 283 VAL A CA 1
ATOM 2154 C C . VAL A 1 283 ? -11.161 -8.371 7.195 1.00 87.00 283 VAL A C 1
ATOM 2156 O O . VAL A 1 283 ? -10.341 -8.431 6.276 1.00 87.00 283 VAL A O 1
ATOM 2159 N N . PHE A 1 284 ? -10.876 -8.781 8.433 1.00 86.62 284 PHE A N 1
ATOM 2160 C CA . PHE A 1 284 ? -9.541 -9.239 8.824 1.00 86.62 284 PHE A CA 1
ATOM 2161 C C . PHE A 1 284 ? -9.056 -10.420 7.966 1.00 86.62 284 PHE A C 1
ATOM 2163 O O . PHE A 1 284 ? -7.932 -10.402 7.460 1.00 86.62 284 PHE A O 1
ATOM 2170 N N . ILE A 1 285 ? -9.918 -11.416 7.724 1.00 87.31 285 ILE A N 1
ATOM 2171 C CA . ILE A 1 285 ? -9.580 -12.597 6.911 1.00 87.31 285 ILE A CA 1
ATOM 2172 C C . ILE A 1 285 ? -9.241 -12.199 5.469 1.00 87.31 285 ILE A C 1
ATOM 2174 O O . ILE A 1 285 ? -8.230 -12.649 4.922 1.00 87.31 285 ILE A O 1
ATOM 2178 N N . SER A 1 286 ? -10.053 -11.336 4.849 1.00 87.62 286 SER A N 1
ATOM 2179 C CA . SER A 1 286 ? -9.824 -10.897 3.468 1.00 87.62 286 SER A CA 1
ATOM 2180 C C . SER A 1 286 ? -8.518 -10.111 3.315 1.00 87.62 286 SER A C 1
ATOM 2182 O O . SER A 1 286 ? -7.773 -10.315 2.350 1.00 87.62 286 SER A O 1
ATOM 2184 N N . GLN A 1 287 ? -8.191 -9.260 4.291 1.00 89.38 287 GLN A N 1
ATOM 2185 C CA . GLN A 1 287 ? -6.952 -8.488 4.304 1.00 89.38 287 GLN A CA 1
ATOM 2186 C C . GLN A 1 287 ? -5.728 -9.382 4.545 1.00 89.38 287 GLN A C 1
ATOM 2188 O O . GLN A 1 287 ? -4.733 -9.251 3.830 1.00 89.38 287 GLN A O 1
ATOM 2193 N N . ALA A 1 288 ? -5.813 -10.340 5.472 1.00 87.75 288 ALA A N 1
ATOM 2194 C CA . ALA A 1 288 ? -4.749 -11.308 5.735 1.00 87.75 288 ALA A CA 1
ATOM 2195 C C . ALA A 1 288 ? -4.454 -12.187 4.509 1.00 87.75 288 ALA A C 1
ATOM 2197 O O . A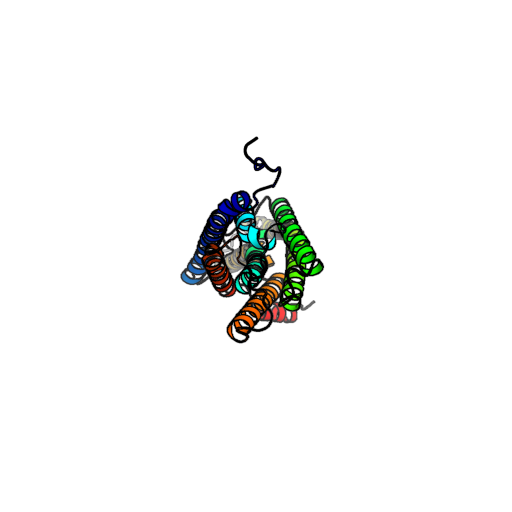LA A 1 288 ? -3.293 -12.360 4.131 1.00 87.75 288 ALA A O 1
ATOM 2198 N N . PHE A 1 289 ? -5.497 -12.682 3.832 1.00 87.19 289 PHE A N 1
ATOM 2199 C CA . PHE A 1 289 ? -5.346 -13.440 2.588 1.00 87.19 289 PHE A CA 1
ATOM 2200 C C . PHE A 1 289 ? -4.630 -12.616 1.512 1.00 87.19 289 PHE A C 1
ATOM 2202 O O . PHE A 1 289 ? -3.712 -13.105 0.844 1.00 87.19 289 PHE A O 1
ATOM 2209 N N . ARG A 1 290 ? -5.008 -11.340 1.375 1.00 83.94 290 ARG A N 1
ATOM 2210 C CA . ARG A 1 290 ? -4.373 -10.421 0.431 1.00 83.94 290 ARG A CA 1
ATOM 2211 C C . ARG A 1 290 ? -2.895 -10.207 0.748 1.00 83.94 290 ARG A C 1
ATOM 2213 O O . ARG A 1 290 ? -2.084 -10.326 -0.169 1.00 83.94 290 ARG A O 1
ATOM 2220 N N . ILE A 1 291 ? -2.545 -9.940 2.005 1.00 87.25 291 ILE A N 1
ATOM 2221 C CA . ILE A 1 291 ? -1.149 -9.775 2.440 1.00 87.25 291 ILE A CA 1
ATOM 2222 C C . ILE A 1 291 ? -0.363 -11.047 2.116 1.00 87.25 291 ILE A C 1
ATOM 2224 O O . ILE A 1 291 ? 0.628 -10.988 1.398 1.00 87.25 291 ILE A O 1
ATOM 2228 N N . TRP A 1 292 ? -0.878 -12.216 2.505 1.00 84.06 292 TRP A N 1
ATOM 2229 C CA . TRP A 1 292 ? -0.237 -13.502 2.224 1.00 84.06 292 TRP A CA 1
ATOM 2230 C C . TRP A 1 292 ? -0.031 -13.772 0.725 1.00 84.06 292 TRP A C 1
ATOM 2232 O O . TRP A 1 292 ? 0.979 -14.356 0.323 1.00 84.06 292 TRP A O 1
ATOM 2242 N N . SER A 1 293 ? -0.974 -13.358 -0.127 1.00 78.56 293 SER A N 1
ATOM 2243 C CA . SER A 1 293 ? -0.816 -13.443 -1.584 1.00 78.56 293 SER A CA 1
ATOM 2244 C C . SER A 1 293 ? 0.243 -12.468 -2.119 1.00 78.56 293 SER A C 1
ATOM 2246 O O . SER A 1 293 ? 1.074 -12.869 -2.929 1.00 78.56 293 SER A O 1
ATOM 2248 N N . GLY A 1 294 ? 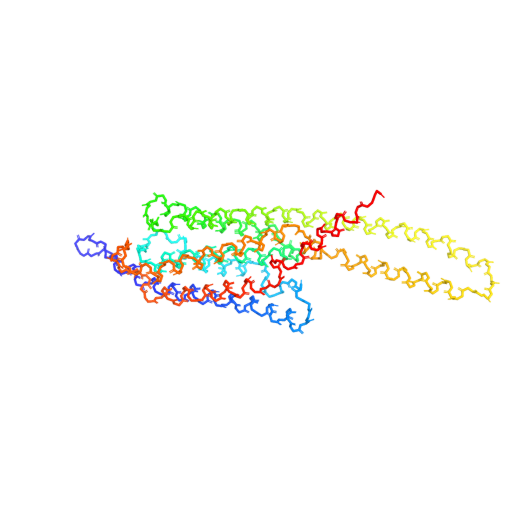0.262 -11.228 -1.617 1.00 72.56 294 GLY A N 1
ATOM 2249 C CA . GLY A 1 294 ? 1.181 -10.168 -2.040 1.00 72.56 294 GLY A CA 1
ATOM 2250 C C . GLY A 1 294 ? 2.583 -10.260 -1.436 1.00 72.56 294 GLY A C 1
ATOM 2251 O O . GLY A 1 294 ? 3.471 -9.537 -1.868 1.00 72.56 294 GLY A O 1
ATOM 2252 N N . THR A 1 295 ? 2.797 -11.129 -0.449 1.00 72.94 295 THR A N 1
ATOM 2253 C CA . THR A 1 295 ? 4.128 -11.483 0.064 1.00 72.94 295 THR A CA 1
ATOM 2254 C C . THR A 1 295 ? 4.757 -12.636 -0.726 1.00 72.94 295 THR A C 1
ATOM 2256 O O . THR A 1 295 ? 5.978 -12.744 -0.807 1.00 72.94 295 THR A O 1
ATOM 2259 N N . ARG A 1 296 ? 3.934 -13.507 -1.330 1.00 64.75 296 ARG A N 1
ATOM 2260 C CA . ARG A 1 296 ? 4.395 -14.646 -2.145 1.00 64.75 296 ARG A CA 1
ATOM 2261 C C . ARG A 1 296 ? 4.768 -14.265 -3.576 1.00 64.75 296 ARG A C 1
ATOM 2263 O O . ARG A 1 296 ? 5.311 -15.104 -4.295 1.00 64.75 296 ARG A O 1
ATOM 2270 N N . THR A 1 297 ? 4.505 -13.032 -4.001 1.00 55.03 297 THR A N 1
ATOM 2271 C CA . THR A 1 297 ? 5.014 -12.512 -5.268 1.00 55.03 297 THR A CA 1
ATOM 2272 C C . THR A 1 297 ? 6.554 -12.496 -5.232 1.00 55.03 297 THR A C 1
ATOM 2274 O O . THR A 1 297 ? 7.151 -11.841 -4.377 1.00 55.03 297 THR A O 1
ATOM 2277 N N . PRO A 1 298 ? 7.246 -13.198 -6.155 1.00 44.06 298 PRO A N 1
ATOM 2278 C CA . PRO A 1 298 ? 8.713 -13.334 -6.153 1.00 44.06 298 PRO A CA 1
ATOM 2279 C C . PRO A 1 298 ? 9.499 -12.032 -6.379 1.00 44.06 298 PRO A C 1
ATOM 2281 O O . PRO A 1 298 ? 10.729 -12.065 -6.439 1.00 44.06 298 PRO A O 1
ATOM 2284 N N . SER A 1 299 ? 8.812 -10.899 -6.536 1.00 45.44 299 SER A N 1
ATOM 2285 C CA . SER A 1 299 ? 9.379 -9.565 -6.731 1.00 45.44 299 SER A CA 1
ATOM 2286 C C . SER A 1 299 ? 9.979 -8.953 -5.460 1.00 45.44 299 SER A C 1
ATOM 2288 O O . SER A 1 299 ? 10.788 -8.038 -5.577 1.00 45.44 299 SER A O 1
ATOM 2290 N N . ALA A 1 300 ? 9.632 -9.438 -4.261 1.00 44.19 300 ALA A N 1
ATOM 2291 C CA . ALA A 1 300 ? 9.986 -8.744 -3.019 1.00 44.19 300 ALA A CA 1
ATOM 2292 C C . ALA A 1 300 ? 11.420 -8.995 -2.495 1.00 44.19 300 ALA A C 1
ATOM 2294 O O . ALA A 1 300 ? 11.966 -8.127 -1.826 1.00 44.19 300 ALA A O 1
ATOM 2295 N N . VAL A 1 301 ? 12.061 -10.143 -2.764 1.00 44.97 301 VAL A N 1
ATOM 2296 C CA . VAL A 1 301 ? 13.361 -10.464 -2.111 1.00 44.97 301 VAL A CA 1
ATOM 2297 C C . VAL A 1 301 ? 14.392 -11.138 -3.007 1.00 44.97 301 VAL A C 1
ATOM 2299 O O . VAL A 1 301 ? 15.586 -10.885 -2.885 1.00 44.97 301 VAL A O 1
ATOM 2302 N N . SER A 1 302 ? 13.985 -12.020 -3.914 1.00 39.88 302 SER A N 1
ATOM 2303 C CA . SER A 1 302 ? 14.882 -13.121 -4.288 1.00 39.88 302 SER A CA 1
ATOM 2304 C C . SER A 1 302 ? 15.990 -12.802 -5.306 1.00 39.88 302 SER A C 1
ATOM 2306 O O . SER A 1 302 ? 16.879 -13.638 -5.456 1.00 39.88 302 SER A O 1
ATOM 2308 N N . ARG A 1 303 ? 15.999 -11.668 -6.026 1.00 44.81 303 ARG A N 1
ATOM 2309 C CA . ARG A 1 303 ? 16.977 -11.495 -7.132 1.00 44.81 303 ARG A CA 1
ATOM 2310 C C . ARG A 1 303 ? 17.666 -10.145 -7.285 1.00 44.81 303 ARG A C 1
ATOM 2312 O O . ARG A 1 303 ? 18.431 -9.986 -8.231 1.00 44.81 303 ARG A O 1
ATOM 2319 N N . CYS A 1 304 ? 17.496 -9.209 -6.357 1.00 39.62 304 CYS A N 1
ATOM 2320 C CA . CYS A 1 304 ? 18.267 -7.969 -6.438 1.00 39.62 304 CYS A CA 1
ATOM 2321 C C . CYS A 1 304 ? 19.648 -8.059 -5.784 1.00 39.62 304 CYS A C 1
ATOM 2323 O O . CYS A 1 304 ? 20.559 -7.388 -6.250 1.00 39.62 304 CYS A O 1
ATOM 2325 N N . SER A 1 305 ? 19.855 -8.949 -4.804 1.00 37.94 305 SER A N 1
ATOM 2326 C CA . SER A 1 305 ? 21.195 -9.168 -4.230 1.00 37.94 305 SER A CA 1
ATOM 2327 C C . SER A 1 305 ? 22.204 -9.637 -5.289 1.00 37.94 305 SER A C 1
ATOM 2329 O O . SER A 1 305 ? 23.367 -9.262 -5.246 1.00 37.94 305 SER A O 1
ATOM 2331 N N . LEU A 1 306 ? 21.751 -10.404 -6.290 1.00 36.28 306 LEU A N 1
ATOM 2332 C CA . LEU A 1 306 ? 22.588 -10.853 -7.406 1.00 36.28 306 LEU A CA 1
ATOM 2333 C C . LEU A 1 306 ? 22.838 -9.735 -8.437 1.00 36.28 306 LEU A C 1
ATOM 2335 O O . LEU A 1 306 ? 23.886 -9.711 -9.070 1.00 36.28 306 LEU A O 1
ATOM 2339 N N . ALA A 1 307 ? 21.892 -8.803 -8.607 1.00 42.09 307 ALA A N 1
ATOM 2340 C CA . ALA A 1 307 ? 22.023 -7.675 -9.529 1.00 42.09 307 ALA A CA 1
ATOM 2341 C C . ALA A 1 307 ? 22.897 -6.544 -8.958 1.00 42.09 307 ALA A C 1
ATOM 2343 O O . ALA A 1 307 ? 23.659 -5.954 -9.718 1.00 42.09 307 ALA A O 1
ATOM 2344 N N . GLU A 1 308 ? 22.847 -6.294 -7.644 1.00 41.34 308 GLU A N 1
ATOM 2345 C CA . GLU A 1 308 ? 23.805 -5.419 -6.950 1.00 41.34 308 GLU A CA 1
ATOM 2346 C C . GLU A 1 308 ? 25.219 -6.014 -6.929 1.00 41.34 308 GLU A C 1
ATOM 2348 O O . GLU A 1 308 ? 26.177 -5.303 -7.223 1.00 41.34 308 GLU A O 1
ATOM 2353 N N . LEU A 1 309 ? 25.366 -7.328 -6.705 1.00 36.47 309 LEU A N 1
ATOM 2354 C CA . LEU A 1 309 ? 26.665 -8.005 -6.842 1.00 36.47 309 LEU A CA 1
ATOM 2355 C C . LEU A 1 309 ? 27.222 -7.917 -8.271 1.00 36.47 309 LEU A C 1
ATOM 2357 O O . LEU A 1 309 ? 28.425 -7.764 -8.448 1.00 36.47 309 LEU A O 1
ATOM 2361 N N . LEU A 1 310 ? 26.362 -7.950 -9.295 1.00 40.50 310 LEU A N 1
ATOM 2362 C CA . LEU A 1 310 ? 26.766 -7.738 -10.690 1.00 40.50 310 LEU A CA 1
ATOM 2363 C C . LEU A 1 310 ? 27.054 -6.266 -11.022 1.00 40.50 310 LEU A C 1
ATOM 2365 O O . LEU A 1 310 ? 27.881 -6.014 -11.887 1.00 40.50 310 LEU A O 1
ATOM 2369 N N . GLN A 1 311 ? 26.427 -5.293 -10.358 1.00 44.47 311 GLN A N 1
ATOM 2370 C CA . GLN A 1 311 ? 26.790 -3.873 -10.492 1.00 44.47 311 GLN A CA 1
ATOM 2371 C C . GLN A 1 311 ? 28.158 -3.581 -9.859 1.00 44.47 311 GLN A C 1
ATOM 2373 O O . GLN A 1 311 ? 28.929 -2.825 -10.437 1.00 44.47 311 GLN A O 1
ATOM 2378 N N . LEU A 1 312 ? 28.506 -4.240 -8.748 1.00 40.00 312 LEU A N 1
ATOM 2379 C CA . LEU A 1 312 ? 29.852 -4.173 -8.160 1.00 40.00 312 LEU A CA 1
ATOM 2380 C C . LEU A 1 312 ? 30.925 -4.879 -9.009 1.00 40.00 312 LEU A C 1
ATOM 2382 O O . LEU A 1 312 ? 32.097 -4.531 -8.914 1.00 40.00 312 LEU A O 1
ATOM 2386 N N . LEU A 1 313 ? 30.539 -5.836 -9.860 1.00 38.12 313 LEU A N 1
AT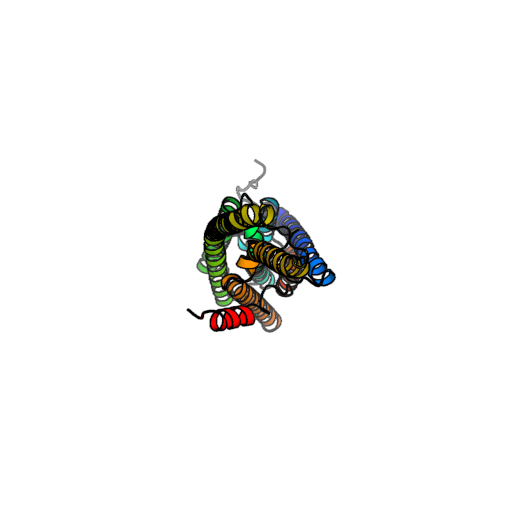OM 2387 C CA . LEU A 1 313 ? 31.449 -6.568 -10.755 1.00 38.12 313 LEU A CA 1
ATOM 2388 C C . LEU A 1 313 ? 31.538 -5.993 -12.181 1.00 38.12 313 LEU A C 1
ATOM 2390 O O . LEU A 1 313 ? 32.470 -6.329 -12.906 1.00 38.12 313 LEU A O 1
ATOM 2394 N N . VAL A 1 314 ? 30.587 -5.148 -12.601 1.00 39.25 314 VAL A N 1
ATOM 2395 C CA . VAL A 1 314 ? 30.482 -4.602 -13.976 1.00 39.25 314 VAL A CA 1
ATOM 2396 C C . VAL A 1 314 ? 30.684 -3.077 -14.008 1.00 39.25 314 VAL A C 1
ATOM 2398 O O . VAL A 1 314 ? 30.289 -2.406 -14.957 1.00 39.25 314 VAL A O 1
ATOM 2401 N N . VAL A 1 315 ? 31.366 -2.519 -13.006 1.00 34.91 315 VAL A N 1
ATOM 2402 C CA . VAL A 1 315 ? 32.092 -1.251 -13.169 1.00 34.91 315 VAL A CA 1
ATOM 2403 C C . VAL A 1 315 ? 33.589 -1.554 -13.271 1.00 34.91 315 VAL A C 1
ATOM 2405 O O . VAL A 1 315 ? 34.296 -1.505 -12.267 1.00 34.91 315 VAL A O 1
ATOM 2408 N N . PRO A 1 316 ? 34.117 -1.862 -14.465 1.00 30.92 316 PRO A N 1
ATOM 2409 C CA . PRO A 1 316 ? 35.418 -1.366 -14.854 1.00 30.92 316 PRO A CA 1
ATOM 2410 C C . PRO A 1 316 ? 35.241 -0.013 -15.565 1.00 30.92 316 PRO A C 1
ATOM 2412 O O . PRO A 1 316 ? 34.211 0.247 -16.189 1.00 30.92 316 PRO A O 1
ATOM 2415 N N . PHE A 1 317 ? 36.244 0.842 -15.383 1.00 33.31 317 PHE A N 1
ATOM 2416 C CA . PHE A 1 317 ? 36.434 2.150 -16.014 1.00 33.31 317 PHE A CA 1
ATOM 2417 C C . PHE A 1 317 ? 36.114 2.190 -17.516 1.00 33.31 317 PHE A C 1
ATOM 2419 O O . PHE A 1 317 ? 36.414 1.196 -18.217 1.00 33.31 317 PHE A O 1
#

Radius of gyration: 26.66 Å; chains: 1; bounding box: 75×36×87 Å

Foldseek 3Di:
DPAADPVRDGPCLVVLVCLLVLLVQLLVLLQVLLVQLLVQCVVCVVVVNLLPQRPRLELDPVNLVSLLSNQVLLLDPPWQDLDLLSLLLNLLNLLLLLLSLLSNQLRLLPDPCSVVSLVSSVVSLVSSLVSNVVCLVVCSPPPLNVLSVLSSVLSVVSSVLSVVSNVVNVVLLVVLVVVVVVVVVVVVVVVVVVVVVVVPDDDPDCPPVVVVVVVVVVVVVVVSVVCSRSSNVSLLDPSSQSSLVSSVVSLVSSVVSVVCCVVVPDPDTDPDATSSHPSSVSSSVSSNSSSVSSNPSPSHHDPNVVSVVVVVVPDDD

Secondary structure (DSSP, 8-state):
-TTB-TTS-B-HHHHHTTHHHHHHHHHHHHHHHHHHHHHHHHHHHHTT-TT---SSS-SSHHHHHHHHHHTHHHH--SS---SHHHHHHHHHHHHHHHHHHHHHGGGGGT-TTHHHHHHHHHHHHHHHHHHHHHHHHTTSS-SSHHHHHHHHHHHHHHHHHHHHHHHHHHHHHHHHHHHHHHHHHHHHHHHHHHHHHHTT---S--HHHHHHHHHHHHHHHHHHHHHT-HHHHHTTSHHHHHHHHHHHHHHHHHHHHHHHHHHSTTSS------TTGGGHHHHHHHHHHHHHHHHSSTTSSSSHHHHHHHHHHS---

pLDDT: mean 72.33, std 15.03, range [30.92, 92.56]

Organism: NCBI:txid1678845

Sequence (317 aa):
MRGCAADGSLNDSDFAKPLPTIGLYITGASLCCAAAMGWDTFRGFRSRRLWFPARYFTLNAATLTLLAVATKLPVDLNTSMPGPLEQLSKLSGTVLLCTVMGNLTPSLGVTDNAAANIIALGILVATVVVNVAIQMGTGVIYVYRLEHAVVLFFMLVLLLLLSSSSLTVPTTKRLLEKQYDRKHHRLANDMKPHKERAEDEGGPDDGRYDAERLQEHVKKYWLMAHTSSPQYVLGRLATCTASGAFCLLSALALFQAALRSFVARGSGFCNGTSDYTWSIHPVFISQAFRIWSGTRTPSAVSRCSLAELLQLLVVPF